Protein AF-A0A7X9D5P3-F1 (afdb_monomer_lite)

Sequence (274 aa):
MRKNLTGFLVILLCGCTILEDRTPCPCRLTMDYSKVLKYDFIHRLADGEYDLALSGADFQISESIPVEMIDTIHQKSISKGSVRISGVLSNKGKEALIVTKGNQADSLYAFSTTIEATGEKAYLLMEAHKQFTTVHIKESGVESAEKENRHTLDKVQMRVKGNFNGIDRYTLEPLTGKFDCIVPGASPNGEFSLRIPRQGDASITMELIPGESGDEAIAVQGTLTLPLGRYMEEMGYDFNAESLADVYIGLDIVSRKAFIRIEEWDFEKIFVIF

Foldseek 3Di:
DDDDDPDPPPPPPPPPPPPPPCQPFFAKEKEFCPQVVPDPVLVVLQLKWKWKWKDDPPDIDIDIDRSPRDDRIDIDGHHFAKMKIKIKIWRVGPVLQFADEQAFGTQIWMDIDIDGRHDNYDYDYDDTAGFKAKEKEAAPPDDLPDQPDDDQLQQKWKKKWDQFGGADRHVRHTHGDIYIYIWDAADSSRMTIGIHGQHPALQMKMKIHGHPDPDPQQVDPDIWMDSRSVVCVVVPFDSPDRHGWYKYWHDDSNQQWIWIDTPPDPDIDIDGID

Structure (mmCIF, N/CA/C/O backbone):
data_AF-A0A7X9D5P3-F1
#
_entry.id   AF-A0A7X9D5P3-F1
#
loop_
_atom_site.group_PDB
_atom_site.id
_atom_site.type_symbol
_atom_site.label_atom_id
_atom_site.label_alt_id
_atom_site.label_comp_id
_atom_site.label_asym_id
_atom_site.label_entity_id
_atom_site.label_seq_id
_atom_site.pdbx_PDB_ins_code
_atom_site.Cartn_x
_atom_site.Cartn_y
_atom_site.Cartn_z
_atom_site.occupancy
_atom_site.B_iso_or_equiv
_atom_site.auth_seq_id
_atom_site.auth_comp_id
_atom_site.auth_asym_id
_atom_site.auth_atom_id
_atom_site.pdbx_PDB_model_num
ATOM 1 N N . MET A 1 1 ? -15.127 -5.451 94.891 1.00 40.72 1 MET A N 1
ATOM 2 C CA . MET A 1 1 ? -14.629 -6.387 93.858 1.00 40.72 1 MET A CA 1
ATOM 3 C C . MET A 1 1 ? -15.079 -5.906 92.492 1.00 40.72 1 MET A C 1
ATOM 5 O O . MET A 1 1 ? -16.166 -5.359 92.370 1.00 40.72 1 MET A O 1
ATOM 9 N N . ARG A 1 2 ? -14.170 -5.998 91.520 1.00 39.12 2 ARG A N 1
ATOM 10 C CA . ARG A 1 2 ? -14.257 -5.427 90.173 1.00 39.12 2 ARG A CA 1
ATOM 11 C C . ARG A 1 2 ? -15.344 -6.096 89.316 1.00 39.12 2 ARG A C 1
ATOM 13 O O . ARG A 1 2 ? -15.497 -7.307 89.371 1.00 39.12 2 ARG A O 1
ATOM 20 N N . LYS A 1 3 ? -16.020 -5.236 88.542 1.00 48.53 3 LYS A N 1
ATOM 21 C CA . LYS A 1 3 ? -16.537 -5.350 87.161 1.00 48.53 3 LYS A CA 1
ATOM 22 C C . LYS A 1 3 ? -16.455 -6.736 86.502 1.00 48.53 3 LYS A C 1
ATOM 24 O O . LYS A 1 3 ? -15.379 -7.320 86.506 1.00 48.53 3 LYS A O 1
ATOM 29 N N . ASN A 1 4 ? -17.540 -7.157 85.839 1.00 44.78 4 ASN A N 1
ATOM 30 C CA . ASN A 1 4 ? -17.565 -7.544 84.415 1.00 44.78 4 ASN A CA 1
ATOM 31 C C . ASN A 1 4 ? -18.923 -8.163 84.040 1.00 44.78 4 ASN A C 1
ATOM 33 O O . ASN A 1 4 ? -19.215 -9.295 84.407 1.00 44.78 4 ASN A O 1
ATOM 37 N N . LEU A 1 5 ? -19.714 -7.448 83.243 1.00 44.03 5 LEU A N 1
ATOM 38 C CA . LEU A 1 5 ? -20.600 -8.083 82.270 1.00 44.03 5 LEU A CA 1
ATOM 39 C C . LEU A 1 5 ? -20.589 -7.206 81.016 1.00 44.03 5 LEU A C 1
ATOM 41 O O . LEU A 1 5 ? -21.436 -6.346 80.798 1.00 44.03 5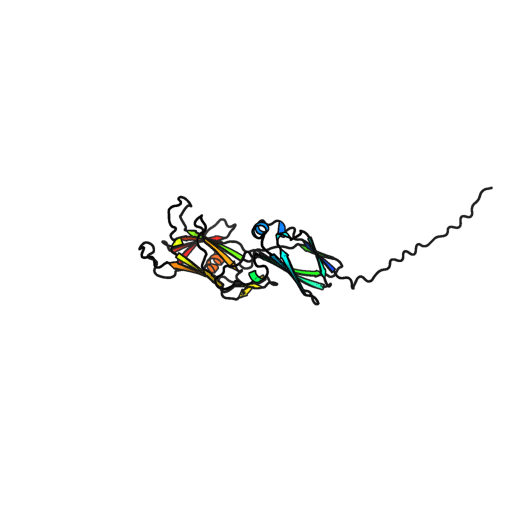 LEU A O 1
ATOM 45 N N . THR A 1 6 ? -19.508 -7.348 80.258 1.00 51.41 6 THR A N 1
ATOM 46 C CA . THR A 1 6 ? -19.334 -6.770 78.930 1.00 51.41 6 THR A CA 1
ATOM 47 C C . THR A 1 6 ? -20.305 -7.479 77.991 1.00 51.41 6 THR A C 1
ATOM 49 O O . THR A 1 6 ? -20.061 -8.604 77.562 1.00 51.41 6 THR A O 1
ATOM 52 N N . GLY A 1 7 ? -21.437 -6.832 77.711 1.00 49.69 7 GLY A N 1
ATOM 53 C CA . GLY A 1 7 ? -22.324 -7.210 76.619 1.00 49.69 7 GLY A CA 1
ATOM 54 C C . GLY A 1 7 ? -21.594 -7.013 75.294 1.00 49.69 7 GLY A C 1
ATOM 55 O O . GLY A 1 7 ? -21.257 -5.890 74.924 1.00 49.69 7 GLY A O 1
ATOM 56 N N . PHE A 1 8 ? -21.307 -8.114 74.608 1.00 49.97 8 PHE A N 1
ATOM 57 C CA . PHE A 1 8 ? -20.714 -8.113 73.278 1.00 49.97 8 PHE A CA 1
ATOM 58 C C . PHE A 1 8 ? -21.832 -7.833 72.264 1.00 49.97 8 PHE A C 1
ATOM 60 O O . PHE A 1 8 ? -22.549 -8.735 71.835 1.00 49.97 8 PHE A O 1
ATOM 67 N N . LEU A 1 9 ? -22.033 -6.556 71.936 1.00 51.00 9 LEU A N 1
ATOM 68 C CA . LEU A 1 9 ? -22.901 -6.130 70.843 1.00 51.00 9 LEU A CA 1
ATOM 69 C C . LEU A 1 9 ? -22.165 -6.417 69.526 1.00 51.00 9 LEU A C 1
ATOM 71 O O . LEU A 1 9 ? -21.318 -5.638 69.092 1.00 51.00 9 LEU A O 1
ATOM 75 N N . VAL A 1 10 ? -22.454 -7.564 68.914 1.00 57.69 10 VAL A N 1
ATOM 76 C CA . VAL A 1 10 ? -22.016 -7.884 67.550 1.00 57.69 10 VAL A CA 1
ATOM 77 C C . VAL A 1 10 ? -22.826 -7.008 66.594 1.00 57.69 10 VAL A C 1
ATOM 79 O O . VAL A 1 10 ? -23.939 -7.348 66.202 1.00 57.69 10 VAL A O 1
ATOM 82 N N . ILE A 1 11 ? -22.277 -5.842 66.256 1.00 55.28 11 ILE A N 1
ATOM 83 C CA . ILE A 1 11 ? -22.753 -5.022 65.142 1.00 55.28 11 ILE A CA 1
ATOM 84 C C . ILE A 1 11 ? -22.355 -5.776 63.870 1.00 55.28 11 ILE A C 1
ATOM 86 O O . ILE A 1 11 ? -21.211 -5.709 63.422 1.00 55.28 11 ILE A O 1
ATOM 90 N N . LEU A 1 12 ? -23.299 -6.546 63.326 1.00 51.44 12 LEU A N 1
ATOM 91 C CA . LEU A 1 12 ? -23.239 -7.037 61.955 1.00 51.44 12 LEU A CA 1
ATOM 92 C C . LEU A 1 12 ? -23.132 -5.815 61.039 1.00 51.44 12 LEU A C 1
ATOM 94 O O . LEU A 1 12 ? -24.103 -5.094 60.813 1.00 51.44 12 LEU A O 1
ATOM 98 N N . LEU A 1 13 ? -21.922 -5.575 60.542 1.00 49.78 13 LEU A N 1
ATOM 99 C CA . LEU A 1 13 ? -21.658 -4.717 59.400 1.00 49.78 13 LEU A CA 1
ATOM 100 C C . LEU A 1 13 ? -22.375 -5.338 58.194 1.00 49.78 13 LEU A C 1
ATOM 102 O O . LEU A 1 13 ? -21.794 -6.128 57.453 1.00 49.78 13 LEU A O 1
ATOM 106 N N . CYS A 1 14 ? -23.653 -4.998 58.009 1.00 54.09 14 CYS A N 1
ATOM 107 C CA . CYS A 1 14 ? -24.321 -5.094 56.719 1.00 54.09 14 CYS A CA 1
ATOM 108 C C . CYS A 1 14 ? -23.598 -4.136 55.769 1.00 54.09 14 CYS A C 1
ATOM 110 O O . CYS A 1 14 ? -24.001 -2.990 55.580 1.00 54.09 14 CYS A O 1
ATOM 112 N N . GLY A 1 15 ? -22.478 -4.595 55.212 1.00 50.62 15 GLY A N 1
ATOM 113 C CA . GLY A 1 15 ? -21.908 -4.007 54.019 1.00 50.62 15 GLY A CA 1
ATOM 114 C C . GLY A 1 15 ? -22.922 -4.208 52.906 1.00 50.62 15 GLY A C 1
ATOM 115 O O . GLY A 1 15 ? -23.002 -5.288 52.329 1.00 50.62 15 GLY A O 1
ATOM 116 N N . CYS A 1 16 ? -23.736 -3.190 52.642 1.00 55.19 16 CYS A N 1
ATOM 117 C CA . CYS A 1 16 ? -24.529 -3.117 51.429 1.00 55.19 16 CYS A CA 1
ATOM 118 C C . CYS A 1 16 ? -23.550 -3.018 50.254 1.00 55.19 16 CYS A C 1
ATOM 120 O O . CYS A 1 16 ? -23.188 -1.922 49.834 1.00 55.19 16 CYS A O 1
ATOM 122 N N . THR A 1 17 ? -23.081 -4.148 49.726 1.00 57.72 17 THR A N 1
ATOM 123 C CA . THR A 1 17 ? -22.557 -4.169 48.363 1.00 57.72 17 THR A CA 1
ATOM 124 C C . THR A 1 17 ? -23.758 -3.957 47.459 1.00 57.72 17 THR A C 1
ATOM 126 O O . THR A 1 17 ? -24.485 -4.902 47.155 1.00 57.72 17 THR A O 1
ATOM 129 N N . ILE A 1 18 ? -24.016 -2.700 47.095 1.00 60.84 18 ILE A N 1
ATOM 130 C CA . ILE A 1 18 ? -24.896 -2.391 45.973 1.00 60.84 18 ILE A CA 1
ATOM 131 C C . ILE A 1 18 ? -24.199 -2.997 44.756 1.00 60.84 18 ILE A C 1
ATOM 133 O O . ILE A 1 18 ? -23.229 -2.452 44.237 1.00 60.84 18 ILE A O 1
ATOM 137 N N . LEU A 1 19 ? -24.643 -4.188 44.365 1.00 65.94 19 LEU A N 1
ATOM 138 C CA . LEU A 1 19 ? -24.332 -4.761 43.067 1.00 65.94 19 LEU A CA 1
ATOM 139 C C . LEU A 1 19 ? -25.140 -3.945 42.059 1.00 65.94 19 LEU A C 1
ATOM 141 O O . LEU A 1 19 ? -26.278 -4.286 41.748 1.00 65.94 19 LEU A O 1
ATOM 145 N N . GLU A 1 20 ? -24.596 -2.803 41.639 1.00 75.06 20 GLU A N 1
ATOM 146 C CA . GLU A 1 20 ? -25.162 -2.066 40.514 1.00 75.06 20 GLU A CA 1
ATOM 147 C C . GLU A 1 20 ? -25.085 -2.958 39.278 1.00 75.06 20 GLU A C 1
ATOM 149 O O . GLU A 1 20 ? -24.045 -3.557 38.994 1.00 75.06 20 GLU A O 1
ATOM 154 N N . ASP A 1 21 ? -26.192 -3.066 38.547 1.00 75.94 21 ASP A N 1
ATOM 155 C CA . ASP A 1 21 ? -26.177 -3.717 37.248 1.00 75.94 21 ASP A CA 1
ATOM 156 C C . ASP A 1 21 ? -25.350 -2.853 36.288 1.00 75.94 21 ASP A C 1
ATOM 158 O O . ASP A 1 21 ? -25.772 -1.775 35.869 1.00 75.94 21 ASP A O 1
ATOM 162 N N . ARG A 1 22 ? -24.137 -3.318 35.972 1.00 79.38 22 ARG A N 1
ATOM 163 C CA . ARG A 1 22 ? -23.200 -2.651 35.051 1.00 79.38 22 ARG A CA 1
ATOM 164 C C . ARG A 1 22 ? -23.319 -3.183 33.623 1.00 79.38 22 ARG A C 1
ATOM 166 O O . ARG A 1 22 ? -22.522 -2.825 32.750 1.00 79.38 22 ARG A O 1
ATOM 173 N N . THR A 1 23 ? -24.327 -4.015 33.352 1.00 78.88 23 THR A N 1
ATOM 174 C CA . THR A 1 23 ? -24.694 -4.446 31.999 1.00 78.88 23 THR A CA 1
ATOM 175 C C . THR A 1 23 ? -24.934 -3.259 31.057 1.00 78.88 23 THR A C 1
ATOM 177 O O . THR A 1 23 ? -24.293 -3.256 30.003 1.00 78.88 23 THR A O 1
ATOM 180 N N . PRO A 1 24 ? -25.709 -2.209 31.420 1.00 82.25 24 PRO A N 1
ATOM 181 C CA . PRO A 1 24 ? -25.948 -1.061 30.540 1.00 82.25 24 PRO A CA 1
ATOM 182 C C . PRO A 1 24 ? -24.747 -0.113 30.396 1.00 82.25 24 PRO A C 1
ATOM 184 O O . PRO A 1 24 ? -24.787 0.789 29.562 1.00 82.25 24 PRO A O 1
ATOM 187 N N . CYS A 1 25 ? -23.680 -0.269 31.191 1.00 87.62 25 CYS A N 1
ATOM 188 C CA . CYS A 1 25 ? -22.512 0.600 31.074 1.00 87.62 25 CYS A CA 1
ATOM 189 C C . CYS A 1 25 ? -21.790 0.369 29.732 1.00 87.62 25 CYS A C 1
ATOM 191 O O . CYS A 1 25 ? -21.578 -0.791 29.362 1.00 87.62 25 CYS A O 1
ATOM 193 N N . PRO A 1 26 ? -21.357 1.436 29.032 1.00 93.00 26 PRO A N 1
ATOM 194 C CA . PRO A 1 26 ? -20.573 1.304 27.809 1.00 93.00 26 PRO A CA 1
ATOM 195 C C . PRO A 1 26 ? -19.205 0.671 28.093 1.00 93.00 26 PRO A C 1
ATOM 197 O O . PRO A 1 26 ? -18.680 0.743 29.208 1.00 93.00 26 PRO A O 1
ATOM 200 N N . CYS A 1 27 ? -18.609 0.072 27.065 1.00 95.19 27 CYS A N 1
ATOM 201 C CA . CYS A 1 27 ? -17.231 -0.392 27.116 1.00 95.19 27 CYS A CA 1
ATOM 202 C C . CYS A 1 27 ? -16.278 0.790 26.899 1.00 95.19 27 CYS A C 1
ATOM 204 O O . CYS A 1 27 ? -16.470 1.591 25.984 1.00 95.19 27 CYS A O 1
ATOM 206 N N . ARG A 1 28 ? -15.221 0.896 27.708 1.00 96.81 28 ARG A N 1
ATOM 207 C CA . ARG A 1 28 ? -14.126 1.841 27.479 1.00 96.81 28 ARG A CA 1
ATOM 208 C C . ARG A 1 28 ? -13.042 1.178 26.634 1.00 96.81 28 ARG A C 1
ATOM 210 O O . ARG A 1 28 ? -12.220 0.423 27.159 1.00 96.81 28 ARG A O 1
ATOM 217 N N . LEU A 1 29 ? -13.024 1.490 25.345 1.00 97.19 29 LEU A N 1
ATOM 218 C CA . LEU A 1 29 ? -11.976 1.070 24.426 1.00 97.19 29 LEU A CA 1
ATOM 219 C C . LEU A 1 29 ? -10.737 1.947 24.610 1.00 97.19 29 LEU A C 1
ATOM 221 O O . LEU A 1 29 ? -10.822 3.172 24.570 1.00 97.19 29 LEU A O 1
ATOM 225 N N . THR A 1 30 ? -9.593 1.300 24.811 1.00 97.44 30 THR A N 1
ATOM 226 C CA . THR A 1 30 ? -8.267 1.919 24.857 1.00 97.44 30 THR A CA 1
ATOM 227 C C . THR A 1 30 ? -7.489 1.490 23.619 1.00 97.44 30 THR A C 1
ATOM 229 O O . THR A 1 30 ? -7.218 0.304 23.456 1.00 97.44 30 THR A O 1
ATOM 232 N N . MET A 1 31 ? -7.154 2.448 22.761 1.00 96.31 31 MET A N 1
ATOM 233 C CA . MET A 1 31 ? -6.318 2.262 21.577 1.00 96.31 31 MET A CA 1
ATOM 234 C C . MET A 1 31 ? -4.909 2.756 21.897 1.00 96.31 31 MET A C 1
ATOM 236 O O . MET A 1 31 ? -4.740 3.897 22.328 1.00 96.31 31 MET A O 1
ATOM 240 N N . ASP A 1 32 ? -3.921 1.888 21.724 1.00 95.44 32 ASP A N 1
ATOM 241 C CA . ASP A 1 32 ? -2.518 2.154 22.029 1.00 95.44 32 ASP A CA 1
ATOM 242 C C . ASP A 1 32 ? -1.707 2.309 20.739 1.00 95.44 32 ASP A C 1
ATOM 244 O O . ASP A 1 32 ? -1.541 1.358 19.980 1.00 95.44 32 ASP A O 1
ATOM 248 N N . TYR A 1 33 ? -1.198 3.513 20.496 1.00 92.94 33 TYR A N 1
ATOM 249 C CA . TYR A 1 33 ? -0.425 3.892 19.313 1.00 92.94 33 TYR A CA 1
ATOM 250 C C . TYR A 1 33 ? 1.086 3.757 19.513 1.00 92.94 33 TYR A C 1
ATOM 252 O O . TYR A 1 33 ? 1.856 4.127 18.629 1.00 92.94 33 TYR A O 1
ATOM 260 N N . SER A 1 34 ? 1.551 3.203 20.636 1.00 92.12 34 SER A N 1
ATOM 261 C CA . SER A 1 34 ? 2.984 3.078 20.935 1.00 92.12 34 SER A CA 1
ATOM 262 C C . SER A 1 34 ? 3.779 2.317 19.872 1.00 92.12 34 SER A C 1
ATOM 264 O O . SER A 1 34 ? 4.968 2.583 19.710 1.00 92.12 34 SER A O 1
ATOM 266 N N . LYS A 1 35 ? 3.163 1.375 19.144 1.00 87.50 35 LYS A N 1
ATOM 267 C CA . LYS A 1 35 ? 3.806 0.688 18.012 1.00 87.50 35 LYS A CA 1
ATOM 268 C C . LYS A 1 35 ? 3.853 1.580 16.773 1.00 87.50 35 LYS A C 1
ATOM 270 O O . LYS A 1 35 ? 4.909 1.698 16.165 1.00 87.50 35 LYS A O 1
ATOM 275 N N . VAL A 1 36 ? 2.745 2.244 16.443 1.00 86.56 36 VAL A N 1
ATOM 276 C CA . VAL A 1 36 ? 2.639 3.179 15.310 1.00 86.56 36 VAL A CA 1
ATOM 277 C C . VAL A 1 36 ? 3.665 4.309 15.431 1.00 86.56 36 VAL A C 1
ATOM 279 O O . VAL A 1 36 ? 4.419 4.554 14.498 1.00 86.56 36 VAL A O 1
ATOM 282 N N . LEU A 1 37 ? 3.762 4.932 16.606 1.00 86.38 37 LEU A N 1
ATOM 283 C CA . LEU A 1 37 ? 4.644 6.075 16.867 1.00 86.38 37 LEU A CA 1
ATOM 284 C C . LEU A 1 37 ? 6.145 5.737 16.861 1.00 86.38 37 LEU A C 1
ATOM 286 O O . LEU A 1 37 ? 6.967 6.647 16.841 1.00 86.38 37 LEU A O 1
ATOM 290 N N . LYS A 1 38 ? 6.526 4.453 16.887 1.00 83.81 38 LYS A N 1
ATOM 291 C CA . LYS A 1 38 ? 7.938 4.032 16.828 1.00 83.81 38 LYS A CA 1
ATOM 292 C C . LYS A 1 38 ? 8.519 4.044 15.422 1.00 83.81 38 LYS A C 1
ATOM 294 O O . LYS A 1 38 ? 9.732 3.927 15.283 1.00 83.81 38 LYS A O 1
ATOM 299 N N . TYR A 1 39 ? 7.681 4.101 14.394 1.00 79.25 39 TYR A N 1
ATOM 300 C CA . TYR A 1 39 ? 8.164 4.026 13.029 1.00 79.25 39 TYR A CA 1
ATOM 301 C C . TYR A 1 39 ? 8.620 5.391 12.516 1.00 79.25 39 TYR A C 1
ATOM 303 O O . TYR A 1 39 ? 7.875 6.370 12.565 1.00 79.25 39 TYR A O 1
ATOM 311 N N . ASP A 1 40 ? 9.788 5.419 11.876 1.00 75.81 40 ASP A N 1
ATOM 312 C CA . ASP A 1 40 ? 10.359 6.630 11.273 1.00 75.81 40 ASP A CA 1
ATOM 313 C C . ASP A 1 40 ? 9.448 7.274 10.213 1.00 75.81 40 ASP A C 1
ATOM 315 O O . ASP A 1 40 ? 9.563 8.464 9.914 1.00 75.81 40 ASP A O 1
ATOM 319 N N . PHE A 1 41 ? 8.520 6.512 9.613 1.00 75.75 41 PHE A N 1
ATOM 320 C CA . PHE A 1 41 ? 7.580 7.069 8.639 1.00 75.75 41 PHE A CA 1
ATOM 321 C C . PHE A 1 41 ? 6.607 8.082 9.245 1.00 75.75 41 PHE A C 1
ATOM 323 O O . PHE A 1 41 ? 6.168 8.960 8.510 1.00 75.75 41 PHE A O 1
ATOM 330 N N . ILE A 1 42 ? 6.301 8.008 10.546 1.00 76.75 42 ILE A N 1
ATOM 331 C CA . ILE A 1 42 ? 5.422 8.978 11.217 1.00 76.75 42 ILE A CA 1
ATOM 332 C C . ILE A 1 42 ? 6.013 10.382 11.091 1.00 76.75 42 ILE A C 1
ATOM 334 O O . ILE A 1 42 ? 5.317 11.318 10.716 1.00 76.75 42 ILE A O 1
ATOM 338 N N . HIS A 1 43 ? 7.326 10.515 11.290 1.00 72.69 43 HIS A N 1
ATOM 339 C CA . HIS A 1 43 ? 8.025 11.792 11.148 1.00 72.69 43 HIS A CA 1
ATOM 340 C C . HIS A 1 43 ? 8.022 12.320 9.707 1.00 72.69 43 HIS A C 1
ATOM 342 O O . HIS A 1 43 ? 8.065 13.528 9.493 1.00 72.69 43 HIS A O 1
ATOM 348 N N . ARG A 1 44 ? 7.939 11.429 8.709 1.00 76.94 44 ARG A N 1
ATOM 349 C CA . ARG A 1 44 ? 7.810 11.804 7.289 1.00 76.94 44 ARG A CA 1
ATOM 350 C C . ARG A 1 44 ? 6.387 12.227 6.905 1.00 76.94 44 ARG A C 1
ATOM 352 O O . ARG A 1 44 ? 6.203 12.759 5.815 1.00 76.94 44 ARG A O 1
ATOM 359 N N . LEU A 1 45 ? 5.410 11.984 7.776 1.00 82.12 45 LEU A N 1
ATOM 360 C CA . LEU A 1 45 ? 3.999 12.341 7.624 1.00 82.12 45 LEU A CA 1
ATOM 361 C C . LEU A 1 45 ? 3.583 13.371 8.685 1.00 82.12 45 LEU A C 1
ATOM 363 O O . LEU A 1 45 ? 2.458 13.324 9.167 1.00 82.12 45 LEU A O 1
ATOM 367 N N . ALA A 1 46 ? 4.489 14.273 9.082 1.00 77.88 46 ALA A N 1
ATOM 368 C CA . ALA A 1 46 ? 4.230 15.249 10.145 1.00 77.88 46 ALA A CA 1
ATOM 369 C C . ALA A 1 46 ? 2.983 16.112 9.872 1.00 77.88 46 ALA A C 1
ATOM 371 O O . ALA A 1 46 ? 2.195 16.340 10.783 1.00 77.88 46 ALA A O 1
ATOM 372 N N . ASP A 1 47 ? 2.766 16.490 8.608 1.00 83.50 47 ASP A N 1
ATOM 373 C CA . ASP A 1 47 ? 1.592 17.251 8.154 1.00 83.50 47 ASP A CA 1
ATOM 374 C C . ASP A 1 47 ? 0.398 16.349 7.772 1.00 83.50 47 ASP A C 1
ATOM 376 O O . ASP A 1 47 ? -0.559 16.797 7.140 1.00 83.50 47 ASP A O 1
ATOM 380 N N . GLY A 1 48 ? 0.483 15.052 8.071 1.00 86.44 48 GLY A N 1
ATOM 381 C CA . GLY A 1 48 ? -0.527 14.064 7.723 1.00 86.44 48 GLY A CA 1
ATOM 382 C C . GLY A 1 48 ? -1.654 13.955 8.744 1.00 86.44 48 GLY A C 1
ATOM 383 O O . GLY A 1 48 ? -1.661 14.576 9.810 1.00 86.44 48 GLY A O 1
ATOM 384 N N . GLU A 1 49 ? -2.602 13.080 8.425 1.00 89.94 49 GLU A N 1
ATOM 385 C CA . GLU A 1 49 ? -3.761 12.790 9.259 1.00 89.94 49 GLU A CA 1
ATOM 386 C C . GLU A 1 49 ? -3.899 11.284 9.497 1.00 89.94 49 GLU A C 1
ATOM 388 O O . GLU A 1 49 ? -3.713 10.462 8.592 1.00 89.94 49 GLU A O 1
ATOM 393 N N . TYR A 1 50 ? -4.268 10.932 10.727 1.00 90.94 50 TYR A N 1
ATOM 394 C CA . TYR A 1 50 ? -4.724 9.607 11.110 1.00 90.94 50 TYR A CA 1
ATOM 395 C C . TYR A 1 50 ? -6.245 9.595 11.197 1.00 90.94 50 TYR A C 1
ATOM 397 O O . TYR A 1 50 ? -6.847 10.106 12.140 1.00 90.94 50 TYR A O 1
ATOM 405 N N . ASP A 1 51 ? -6.872 8.988 10.202 1.00 93.38 51 ASP A N 1
ATOM 406 C CA . ASP A 1 51 ? -8.312 8.846 10.109 1.00 93.38 51 ASP A CA 1
ATOM 407 C C . ASP A 1 51 ? -8.731 7.501 10.729 1.00 93.38 51 ASP A C 1
ATOM 409 O O . ASP A 1 51 ? -8.448 6.420 10.208 1.00 93.38 51 ASP A O 1
ATOM 413 N N . LEU A 1 52 ? -9.407 7.570 11.872 1.00 94.50 52 LEU A N 1
ATOM 414 C CA . LEU A 1 52 ? -9.917 6.448 12.650 1.00 94.50 52 LEU A CA 1
ATOM 415 C C . LEU A 1 52 ? -11.411 6.253 12.374 1.00 94.50 52 LEU A C 1
ATOM 417 O O . LEU A 1 52 ? -12.204 7.182 12.503 1.00 94.50 52 LEU A O 1
ATOM 421 N N . ALA A 1 53 ? -11.812 5.020 12.077 1.00 95.38 53 ALA A N 1
ATOM 422 C CA . ALA A 1 53 ? -13.205 4.615 11.960 1.00 95.38 53 ALA A CA 1
ATOM 423 C C . ALA A 1 53 ? -13.504 3.437 12.893 1.00 95.38 53 ALA A C 1
ATOM 425 O O . ALA A 1 53 ? -12.830 2.408 12.848 1.00 95.38 53 ALA A O 1
ATOM 426 N N . LEU A 1 54 ? -14.548 3.578 13.706 1.00 96.75 54 LEU A N 1
ATOM 427 C CA . LEU A 1 54 ? -15.083 2.539 14.581 1.00 96.75 54 LEU A CA 1
ATOM 428 C C . LEU A 1 54 ? -16.520 2.246 14.158 1.00 96.75 54 LEU A C 1
ATOM 430 O O . LEU A 1 54 ? -17.313 3.167 13.970 1.00 96.75 54 LEU A O 1
ATOM 434 N N . SER A 1 55 ? -16.880 0.976 14.047 1.00 96.62 55 SER A N 1
ATOM 435 C CA . SER A 1 55 ? -18.246 0.567 13.720 1.00 96.62 55 SER A CA 1
ATOM 436 C C . SER A 1 55 ? -18.656 -0.644 14.541 1.00 96.62 55 SER A C 1
ATOM 438 O O . SER A 1 55 ? -17.922 -1.630 14.590 1.00 96.62 55 SER A O 1
ATOM 440 N N . GLY A 1 56 ? -19.828 -0.560 15.159 1.00 94.75 56 GLY A N 1
ATOM 441 C CA . GLY A 1 56 ? -20.500 -1.658 15.846 1.00 94.75 56 GLY A CA 1
ATOM 442 C C . GLY A 1 56 ? -21.916 -1.844 15.305 1.00 94.75 56 GLY A C 1
ATOM 443 O O . GLY A 1 56 ? -22.290 -1.246 14.297 1.00 94.75 56 GLY A O 1
ATOM 444 N N . ALA A 1 57 ? -22.719 -2.667 15.977 1.00 92.50 57 ALA A N 1
ATOM 445 C CA . ALA A 1 57 ? -24.087 -2.962 15.541 1.00 92.50 57 ALA A CA 1
ATOM 446 C C . ALA A 1 57 ? -25.013 -1.727 15.543 1.00 92.50 57 ALA A C 1
ATOM 448 O O . ALA A 1 57 ? -25.925 -1.635 14.726 1.00 92.50 57 ALA A O 1
ATOM 449 N N . ASP A 1 58 ? -24.782 -0.793 16.463 1.00 92.88 58 ASP A N 1
ATOM 450 C CA . ASP A 1 58 ? -25.640 0.357 16.758 1.00 92.88 58 ASP A CA 1
ATOM 451 C C . ASP A 1 58 ? -24.914 1.708 16.651 1.00 92.88 58 ASP A C 1
ATOM 453 O O . ASP A 1 58 ? -25.519 2.752 16.896 1.00 92.88 58 ASP A O 1
ATOM 457 N N . PHE A 1 59 ? -23.631 1.718 16.274 1.00 93.00 59 PHE A N 1
ATOM 458 C CA . PHE A 1 59 ? -22.849 2.947 16.167 1.00 93.00 59 PHE A CA 1
ATOM 459 C C . PHE A 1 59 ? -21.858 2.937 15.005 1.00 93.00 59 PHE A C 1
ATOM 461 O O . PHE A 1 59 ? -21.307 1.906 14.619 1.00 93.00 59 PHE A O 1
ATOM 468 N N . GLN A 1 60 ? -21.564 4.140 14.518 1.00 95.12 60 GLN A N 1
ATOM 469 C CA . GLN A 1 60 ? -20.467 4.419 13.604 1.00 95.12 60 GLN A CA 1
ATOM 470 C C . GLN A 1 60 ? -19.810 5.734 14.026 1.00 95.12 60 GLN A C 1
ATOM 472 O O . GLN A 1 60 ? -20.476 6.760 14.151 1.00 95.12 60 GLN A O 1
ATOM 477 N N . ILE A 1 61 ? -18.506 5.694 14.274 1.00 94.50 61 ILE A N 1
ATOM 478 C CA . ILE A 1 61 ? -17.695 6.834 14.704 1.00 94.50 61 ILE A CA 1
ATOM 479 C C . ILE A 1 61 ? -16.564 6.994 13.693 1.00 94.50 61 ILE A C 1
ATOM 481 O O . ILE A 1 61 ? -15.923 6.013 13.326 1.00 94.50 61 ILE A O 1
ATOM 485 N N . SER A 1 62 ? -16.318 8.225 13.257 1.00 93.88 62 SER A N 1
ATOM 486 C CA . SER A 1 62 ? -15.178 8.583 12.414 1.00 93.88 62 SER A CA 1
ATOM 487 C C . SER A 1 62 ? -14.512 9.820 12.999 1.00 93.88 62 SER A C 1
ATOM 489 O O . SER A 1 62 ? -15.202 10.763 13.386 1.00 93.88 62 SER A O 1
ATOM 491 N N . GLU A 1 63 ? -13.190 9.814 13.070 1.00 93.31 63 GLU A N 1
ATOM 492 C CA . GLU A 1 63 ? -12.383 10.886 13.647 1.00 93.31 63 GLU A CA 1
ATOM 493 C C . GLU A 1 63 ? -11.104 11.032 12.824 1.00 93.31 63 GLU A C 1
ATOM 495 O O . GLU A 1 63 ? -10.475 10.027 12.515 1.00 93.31 63 GLU A O 1
ATOM 500 N N . SER A 1 64 ? -10.726 12.263 12.482 1.00 92.31 64 SER A N 1
ATOM 501 C CA . SER A 1 64 ? -9.409 12.556 11.912 1.00 92.31 64 SER A CA 1
ATOM 502 C C . SER A 1 64 ? -8.561 13.237 12.980 1.00 92.31 64 SER A C 1
ATOM 504 O O . SER A 1 64 ? -9.017 14.185 13.625 1.00 92.31 64 SER A O 1
ATOM 506 N N . ILE A 1 65 ? -7.361 12.709 13.203 1.00 90.31 65 ILE A N 1
ATOM 507 C CA . ILE A 1 65 ? -6.408 13.163 14.213 1.00 90.31 65 ILE A CA 1
ATOM 508 C C . ILE A 1 65 ? -5.144 13.610 13.469 1.00 90.31 65 ILE A C 1
ATOM 510 O O . ILE A 1 65 ? -4.525 12.775 12.805 1.00 90.31 65 ILE A O 1
ATOM 514 N N . PRO A 1 66 ? -4.730 14.886 13.556 1.00 90.06 66 PRO A N 1
ATOM 515 C CA . PRO A 1 66 ? -3.446 15.318 13.009 1.00 90.06 66 PRO A CA 1
ATOM 516 C C . PRO A 1 66 ? -2.304 14.480 13.589 1.00 90.06 66 PRO A C 1
ATOM 518 O O . PRO A 1 66 ? -2.310 14.188 14.786 1.00 90.06 66 PRO A O 1
ATOM 521 N N . VAL A 1 67 ? -1.320 14.100 12.771 1.00 87.88 67 VAL A N 1
ATOM 522 C CA . VAL A 1 67 ? -0.241 13.185 13.198 1.00 87.88 67 VAL A CA 1
ATOM 523 C C . VAL A 1 67 ? 0.532 13.711 14.406 1.00 87.88 67 VAL A C 1
ATOM 525 O O . VAL A 1 67 ? 0.835 12.956 15.328 1.00 87.88 67 VAL A O 1
ATOM 528 N N . GLU A 1 68 ? 0.778 15.017 14.447 1.00 86.06 68 GLU A N 1
ATOM 529 C CA . GLU A 1 68 ? 1.421 15.715 15.566 1.00 86.06 68 GLU A CA 1
ATOM 530 C C . GLU A 1 68 ? 0.633 15.667 16.888 1.00 86.06 68 GLU A C 1
ATOM 532 O O . GLU A 1 68 ? 1.206 15.894 17.952 1.00 86.06 68 GLU A O 1
ATOM 537 N N . MET A 1 69 ? -0.667 15.361 16.832 1.00 87.62 69 MET A N 1
ATOM 538 C CA . MET A 1 69 ? -1.565 15.256 17.987 1.00 87.62 69 MET A CA 1
ATOM 539 C C . MET A 1 69 ? -1.860 13.804 18.386 1.00 87.62 69 MET A C 1
ATOM 541 O O . MET A 1 69 ? -2.676 13.575 19.279 1.00 87.62 69 MET A O 1
ATOM 545 N N . ILE A 1 70 ? -1.246 12.812 17.730 1.00 85.44 70 ILE A N 1
ATOM 546 C CA . ILE A 1 70 ? -1.440 11.406 18.097 1.00 85.44 70 ILE A CA 1
ATOM 547 C C . ILE A 1 70 ? -0.735 11.138 19.426 1.00 85.44 70 ILE A C 1
ATOM 549 O O . ILE A 1 70 ? 0.481 10.949 19.494 1.00 85.44 70 ILE A O 1
ATOM 553 N N . ASP A 1 71 ? -1.532 11.068 20.486 1.00 86.62 71 ASP A N 1
ATOM 554 C CA . ASP A 1 71 ? -1.090 10.571 21.780 1.00 86.62 71 ASP A CA 1
ATOM 555 C C . ASP A 1 71 ? -0.880 9.051 21.746 1.00 86.62 71 ASP A C 1
ATOM 557 O O . ASP A 1 71 ? -1.552 8.306 21.030 1.00 86.62 71 ASP A O 1
ATOM 561 N N . THR A 1 72 ? 0.008 8.555 22.612 1.00 90.12 72 THR A N 1
ATOM 562 C CA . THR A 1 72 ? 0.248 7.112 22.771 1.00 90.12 72 THR A CA 1
ATOM 563 C C . THR A 1 72 ? -1.028 6.343 23.113 1.00 90.12 72 THR A C 1
ATOM 565 O O . THR A 1 72 ? -1.164 5.189 22.725 1.00 90.12 72 THR A O 1
ATOM 568 N N . ILE A 1 73 ? -1.960 6.953 23.850 1.00 94.25 73 ILE A N 1
ATOM 569 C CA . ILE A 1 73 ? -3.195 6.310 24.298 1.00 94.25 73 ILE A CA 1
ATOM 570 C C . ILE A 1 73 ? -4.391 7.176 23.918 1.00 94.25 73 ILE A C 1
ATOM 572 O O . ILE A 1 73 ? -4.524 8.295 24.404 1.00 94.25 73 ILE A O 1
ATOM 576 N N . HIS A 1 74 ? -5.321 6.601 23.158 1.00 93.31 74 HIS A N 1
ATOM 577 C CA . HIS A 1 74 ? -6.615 7.207 22.849 1.00 93.31 74 HIS A CA 1
ATOM 578 C C . HIS A 1 74 ? -7.744 6.375 23.447 1.00 93.31 74 HIS A C 1
ATOM 580 O O . HIS A 1 74 ? -7.738 5.145 23.354 1.00 93.31 74 HIS A O 1
ATOM 586 N N . GLN A 1 75 ? -8.731 7.020 24.065 1.00 94.88 75 GLN A N 1
ATOM 587 C CA . GLN A 1 75 ? -9.847 6.325 24.711 1.00 94.88 75 GLN A CA 1
ATOM 588 C C . GLN A 1 75 ? -11.192 6.769 24.148 1.00 94.88 75 GLN A C 1
ATOM 590 O O . GLN A 1 75 ? -11.451 7.960 23.983 1.00 94.88 75 GLN A O 1
ATOM 595 N N . LYS A 1 76 ? -12.084 5.801 23.915 1.00 94.94 76 LYS A N 1
ATOM 596 C CA . LYS A 1 76 ? -13.475 6.050 23.518 1.00 94.94 76 LYS A CA 1
ATOM 597 C C . LYS A 1 76 ? -14.426 5.147 24.295 1.00 94.94 76 LYS A C 1
ATOM 599 O O . LYS A 1 76 ? -14.129 3.982 24.556 1.00 94.94 76 LYS A O 1
ATOM 604 N N . SER A 1 77 ? -15.582 5.694 24.648 1.00 95.38 77 SER A N 1
ATOM 605 C CA . SER A 1 77 ? -16.707 4.917 25.168 1.00 95.38 77 SER A CA 1
ATOM 606 C C . SER A 1 77 ? -17.541 4.422 23.995 1.00 95.38 77 SER A C 1
ATOM 608 O O . SER A 1 77 ? -17.971 5.230 23.175 1.00 95.38 77 SER A O 1
ATOM 610 N N . ILE A 1 78 ? -17.763 3.114 23.916 1.00 95.12 78 ILE A N 1
ATOM 611 C CA . ILE A 1 78 ? -18.490 2.461 22.824 1.00 95.12 78 ILE A CA 1
ATOM 612 C C . ILE A 1 78 ? -19.525 1.476 23.367 1.00 95.12 78 ILE A C 1
ATOM 614 O O . ILE A 1 78 ? -19.404 0.989 24.497 1.00 95.12 78 ILE A O 1
ATOM 618 N N . SER A 1 79 ? -20.543 1.170 22.563 1.00 94.19 79 SER A N 1
ATOM 619 C CA . SER A 1 79 ? -21.485 0.095 22.880 1.00 94.19 79 SER A CA 1
ATOM 620 C C . SER A 1 79 ? -20.755 -1.245 22.954 1.00 94.19 79 SER A C 1
ATOM 622 O O . SER A 1 79 ? -19.791 -1.491 22.225 1.00 94.19 79 SER A O 1
ATOM 624 N N . LYS A 1 80 ? -21.206 -2.113 23.864 1.00 94.69 80 LYS A N 1
ATOM 625 C CA . LYS A 1 80 ? -20.656 -3.464 23.995 1.00 94.69 80 LYS A CA 1
ATOM 626 C C . LYS A 1 80 ? -21.047 -4.323 22.793 1.00 94.69 80 LYS A C 1
ATOM 628 O O . LYS A 1 80 ? -22.169 -4.224 22.305 1.00 94.69 80 LYS A O 1
ATOM 633 N N . GLY A 1 81 ? -20.152 -5.212 22.375 1.00 94.62 81 GLY A N 1
ATOM 634 C CA . GLY A 1 81 ? -20.372 -6.143 21.266 1.00 94.62 81 GLY A CA 1
ATOM 635 C C . GLY A 1 81 ? -19.168 -6.244 20.336 1.00 94.62 81 GLY A C 1
ATOM 636 O O . GLY A 1 81 ? -18.057 -5.877 20.719 1.00 94.62 81 GLY A O 1
ATOM 637 N N . SER A 1 82 ? -19.404 -6.726 19.119 1.00 96.88 82 SER A N 1
ATOM 638 C CA . SER A 1 82 ? -18.378 -6.814 18.080 1.00 96.88 82 SER A CA 1
ATOM 639 C C . SER A 1 82 ? -18.137 -5.440 17.462 1.00 96.88 82 SER A C 1
ATOM 641 O O . SER A 1 82 ? -19.078 -4.775 17.018 1.00 96.88 82 SER A O 1
ATOM 643 N N . VAL A 1 83 ? -16.882 -4.997 17.464 1.00 97.12 83 VAL A N 1
ATOM 644 C CA . VAL A 1 83 ? -16.485 -3.655 17.033 1.00 97.12 83 VAL A CA 1
ATOM 645 C C . VAL A 1 83 ? -15.385 -3.776 15.999 1.00 97.12 83 VAL A C 1
ATOM 647 O O . VAL A 1 83 ? -14.280 -4.231 16.295 1.00 97.12 83 VAL A O 1
ATOM 650 N N . ARG A 1 84 ? -15.682 -3.324 14.783 1.00 97.19 84 ARG A N 1
ATOM 651 C CA . ARG A 1 84 ? -14.710 -3.205 13.702 1.00 97.19 84 ARG A CA 1
ATOM 652 C C . ARG A 1 84 ? -14.011 -1.857 13.787 1.00 97.19 84 ARG A C 1
ATOM 654 O O . ARG A 1 84 ? -14.658 -0.821 13.943 1.00 97.19 84 ARG A O 1
ATOM 661 N N . ILE A 1 85 ? -12.692 -1.889 13.690 1.00 96.75 85 ILE A N 1
ATOM 662 C CA . ILE A 1 85 ? -11.796 -0.757 13.901 1.00 96.75 85 ILE A CA 1
ATOM 663 C C . ILE A 1 85 ? -10.900 -0.662 12.677 1.00 96.75 85 ILE A C 1
ATOM 665 O O . ILE A 1 85 ? -10.280 -1.651 12.303 1.00 96.75 85 ILE A O 1
ATOM 669 N N . SER A 1 86 ? -10.841 0.510 12.055 1.00 95.62 86 SER A N 1
ATOM 670 C CA . SER A 1 86 ? -9.985 0.786 10.903 1.00 95.62 86 SER A CA 1
ATOM 671 C C . SER A 1 86 ? -9.262 2.110 11.099 1.00 95.62 86 SER A C 1
ATOM 673 O O . SER A 1 86 ? -9.888 3.131 11.388 1.00 95.62 86 SER A O 1
ATOM 675 N N . GLY A 1 87 ? -7.947 2.081 10.938 1.00 94.19 87 GLY A N 1
ATOM 676 C CA . GLY A 1 87 ? -7.080 3.245 10.992 1.00 94.19 87 GLY A CA 1
ATOM 677 C C . GLY A 1 87 ? -6.386 3.454 9.657 1.00 94.19 87 GLY A C 1
ATOM 678 O O . GLY A 1 87 ? -5.866 2.503 9.074 1.00 94.19 87 GLY A O 1
ATOM 679 N N . VAL A 1 88 ? -6.380 4.694 9.182 1.00 94.06 88 VAL A N 1
ATOM 680 C CA . VAL A 1 88 ? -5.737 5.100 7.933 1.00 94.06 88 VAL A CA 1
ATOM 681 C C . VAL A 1 88 ? -4.834 6.287 8.216 1.00 94.06 88 VAL A C 1
ATOM 683 O O . VAL A 1 88 ? -5.305 7.334 8.638 1.00 94.06 88 VAL A O 1
ATOM 686 N N . LEU A 1 89 ? -3.547 6.132 7.943 1.00 93.19 89 LEU A N 1
ATOM 687 C CA . LEU A 1 89 ? -2.536 7.165 8.088 1.00 93.19 89 LEU A CA 1
ATOM 688 C C . LEU A 1 89 ? -1.992 7.544 6.713 1.00 93.19 89 LEU A C 1
ATOM 690 O O . LEU A 1 89 ? -1.443 6.697 6.003 1.00 93.19 89 LEU A O 1
ATOM 694 N N . SER A 1 90 ? -2.139 8.812 6.342 1.00 93.06 90 SER A N 1
ATOM 695 C CA . SER A 1 90 ? -1.614 9.343 5.082 1.00 93.06 90 SER A CA 1
ATOM 696 C C . SER A 1 90 ? -1.542 10.875 5.105 1.00 93.06 90 SER A C 1
ATOM 698 O O . SER A 1 90 ? -2.027 11.511 6.039 1.00 93.06 90 SER A O 1
ATOM 700 N N . ASN A 1 91 ? -0.999 11.490 4.050 1.00 88.25 91 ASN A N 1
ATOM 701 C CA . ASN A 1 91 ? -1.020 12.951 3.903 1.00 88.25 91 ASN A CA 1
ATOM 702 C C . ASN A 1 91 ? -2.398 13.486 3.484 1.00 88.25 91 ASN A C 1
ATOM 704 O O . ASN A 1 91 ? -2.618 14.692 3.483 1.00 88.25 91 ASN A O 1
ATOM 708 N N . LYS A 1 92 ? -3.315 12.606 3.064 1.00 86.19 92 LYS A N 1
ATOM 709 C CA . LYS A 1 92 ? -4.656 12.969 2.578 1.00 86.19 92 LYS A CA 1
ATOM 710 C C . LYS A 1 92 ? -5.776 12.315 3.395 1.00 86.19 92 LYS A C 1
ATOM 712 O O . LYS A 1 92 ? -6.913 12.224 2.928 1.00 86.19 92 LYS A O 1
ATOM 717 N N . GLY A 1 93 ? -5.453 11.773 4.571 1.00 82.94 93 GLY A N 1
ATOM 718 C CA . GLY A 1 93 ? -6.361 10.968 5.388 1.00 82.94 93 GLY A CA 1
ATOM 719 C C . GLY A 1 93 ? -7.077 9.887 4.566 1.00 82.94 93 GLY A C 1
ATOM 720 O O . GLY A 1 93 ? -6.454 9.107 3.837 1.00 82.94 93 GLY A O 1
ATOM 721 N N . LYS A 1 94 ? -8.412 9.867 4.641 1.00 82.12 94 LYS A N 1
ATOM 722 C CA . LYS A 1 94 ? -9.271 8.917 3.910 1.00 82.12 94 LYS A CA 1
ATOM 723 C C . LYS A 1 94 ? -9.220 9.046 2.384 1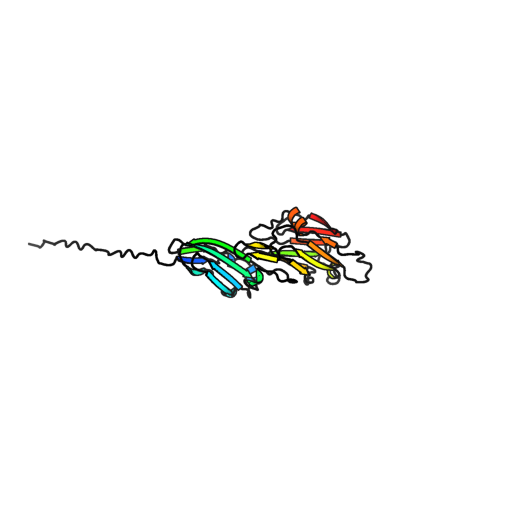.00 82.12 94 LYS A C 1
ATOM 725 O O . LYS A 1 94 ? -9.537 8.083 1.691 1.00 82.12 94 LYS A O 1
ATOM 730 N N . GLU A 1 95 ? -8.851 10.207 1.843 1.00 85.56 95 GLU A N 1
ATOM 731 C CA . GLU A 1 95 ? -8.806 10.413 0.389 1.00 85.56 95 GLU A CA 1
ATOM 732 C C . GLU A 1 95 ? -7.641 9.654 -0.260 1.00 85.56 95 GLU A C 1
ATOM 734 O O . GLU A 1 95 ? -7.672 9.391 -1.459 1.00 85.56 95 GLU A O 1
ATOM 739 N N . ALA A 1 96 ? -6.644 9.234 0.527 1.00 87.25 96 ALA A N 1
ATOM 740 C CA . ALA A 1 96 ? -5.538 8.406 0.053 1.00 87.25 96 ALA A CA 1
ATOM 741 C C . ALA A 1 96 ? -5.936 6.962 -0.290 1.00 87.25 96 ALA A C 1
ATOM 743 O O . ALA A 1 96 ? -5.164 6.272 -0.955 1.00 87.25 96 ALA A O 1
ATOM 744 N N . LEU A 1 97 ? -7.118 6.498 0.138 1.00 94.12 97 LEU A N 1
ATOM 745 C CA . LEU A 1 97 ? -7.585 5.131 -0.120 1.00 94.12 97 LEU A CA 1
ATOM 746 C C . LEU A 1 97 ? -7.827 4.864 -1.610 1.00 94.12 97 LEU A C 1
ATOM 748 O O . LEU A 1 97 ? -7.726 3.718 -2.040 1.00 94.12 97 LEU A O 1
ATOM 752 N N . ILE A 1 98 ? -8.129 5.909 -2.392 1.00 96.69 98 ILE A N 1
ATOM 753 C CA . ILE A 1 98 ? -8.343 5.829 -3.839 1.00 96.69 98 ILE A CA 1
ATOM 754 C C . ILE A 1 98 ? -7.367 6.755 -4.557 1.00 96.69 98 ILE A C 1
ATOM 756 O O . ILE A 1 98 ? -7.344 7.970 -4.362 1.00 96.69 98 ILE A O 1
ATOM 760 N N . VAL A 1 99 ? -6.609 6.184 -5.480 1.00 96.56 99 VAL A N 1
ATOM 761 C CA . VAL A 1 99 ? -5.715 6.912 -6.365 1.00 96.56 99 VAL A CA 1
ATOM 762 C C . VAL A 1 99 ? -6.512 7.496 -7.523 1.00 96.56 99 VAL A C 1
ATOM 764 O O . VAL A 1 99 ? -7.134 6.795 -8.328 1.00 96.56 99 VAL A O 1
ATOM 767 N N . THR A 1 100 ? -6.484 8.820 -7.612 1.00 94.56 100 THR A N 1
ATOM 768 C CA . THR A 1 100 ? -7.082 9.564 -8.719 1.00 94.56 100 THR A CA 1
ATOM 769 C C . THR A 1 100 ? -6.217 9.456 -9.973 1.00 94.56 100 THR A C 1
ATOM 771 O O . THR A 1 100 ? -4.992 9.377 -9.911 1.00 94.56 100 THR A O 1
ATOM 774 N N . LYS A 1 101 ? -6.862 9.443 -11.143 1.00 93.25 101 LYS A N 1
ATOM 775 C CA . LYS A 1 101 ? -6.191 9.264 -12.438 1.00 93.25 101 LYS A CA 1
ATOM 776 C C . LYS A 1 101 ? -5.040 10.262 -12.626 1.00 93.25 101 LYS A C 1
ATOM 778 O O . LYS A 1 101 ? -5.229 11.459 -12.431 1.00 93.25 101 LYS A O 1
ATOM 783 N N . GLY A 1 102 ? -3.890 9.769 -13.085 1.00 93.50 102 GLY A N 1
ATOM 784 C CA . GLY A 1 102 ? -2.688 10.569 -13.329 1.00 93.50 102 GLY A CA 1
ATOM 785 C C . GLY A 1 102 ? -1.813 10.772 -12.092 1.00 93.50 102 GLY A C 1
ATOM 786 O O . GLY A 1 102 ? -0.642 11.109 -12.244 1.00 93.50 102 GLY A O 1
ATOM 787 N N . ASN A 1 103 ? -2.334 10.515 -10.892 1.00 95.44 103 ASN A N 1
ATOM 788 C CA . ASN A 1 103 ? -1.569 10.610 -9.659 1.00 95.44 103 ASN A CA 1
ATOM 789 C C . ASN A 1 103 ? -0.958 9.258 -9.285 1.00 95.44 103 ASN A C 1
ATOM 791 O O . ASN A 1 103 ? -1.501 8.198 -9.591 1.00 95.44 103 ASN A O 1
ATOM 795 N N . GLN A 1 104 ? 0.173 9.314 -8.589 1.00 96.25 104 GLN A N 1
ATOM 796 C CA . GLN A 1 104 ? 0.718 8.163 -7.877 1.00 96.25 104 GLN A CA 1
ATOM 797 C C . GLN A 1 104 ? -0.051 7.921 -6.571 1.00 96.25 104 GLN A C 1
ATOM 799 O O . GLN A 1 104 ? -0.757 8.811 -6.083 1.00 96.25 104 GLN A O 1
ATOM 804 N N . ALA A 1 105 ? 0.117 6.734 -5.986 1.00 96.06 105 ALA A N 1
ATOM 805 C CA . ALA A 1 105 ? -0.405 6.449 -4.655 1.00 96.06 105 ALA A CA 1
ATOM 806 C C . ALA A 1 105 ? 0.213 7.380 -3.597 1.00 96.06 105 ALA A C 1
ATOM 808 O O . ALA A 1 105 ? 1.309 7.930 -3.776 1.00 96.06 105 ALA A O 1
ATOM 809 N N . ASP A 1 106 ? -0.509 7.577 -2.495 1.00 94.44 106 ASP A N 1
ATOM 810 C CA . ASP A 1 106 ? 0.035 8.280 -1.336 1.00 94.44 106 ASP A CA 1
ATOM 811 C C . ASP A 1 106 ? 0.864 7.336 -0.448 1.00 94.44 106 ASP A C 1
ATOM 813 O O . ASP A 1 106 ? 0.835 6.117 -0.621 1.00 94.44 106 ASP A O 1
ATOM 817 N N . SER A 1 107 ? 1.596 7.899 0.516 1.00 93.31 107 SER A N 1
ATOM 818 C CA . SER A 1 107 ? 2.220 7.128 1.595 1.00 93.31 107 SER A CA 1
ATOM 819 C C . SER A 1 107 ? 1.131 6.649 2.551 1.00 93.31 107 SER A C 1
ATOM 821 O O . SER A 1 107 ? 0.876 7.271 3.578 1.00 93.31 107 SER A O 1
ATOM 823 N N . LEU A 1 108 ? 0.461 5.569 2.166 1.00 94.19 108 LEU A N 1
ATOM 824 C CA . LEU A 1 108 ? -0.681 5.018 2.876 1.00 94.19 108 LEU A CA 1
ATOM 825 C C . LEU A 1 108 ? -0.248 3.893 3.816 1.00 94.19 108 LEU A C 1
ATOM 827 O O . LEU A 1 108 ? 0.230 2.844 3.375 1.00 94.19 108 LEU A O 1
ATOM 831 N N . TYR A 1 109 ? -0.481 4.095 5.106 1.00 94.88 109 TYR A N 1
ATOM 832 C CA . TYR A 1 109 ? -0.395 3.048 6.113 1.00 94.88 109 TYR A CA 1
ATOM 833 C C . TYR A 1 109 ? -1.790 2.796 6.657 1.00 94.88 109 TYR A C 1
ATOM 835 O O . TYR A 1 109 ? -2.533 3.736 6.930 1.00 94.88 109 TYR A O 1
ATOM 843 N N . ALA A 1 110 ? -2.165 1.534 6.797 1.00 94.88 110 ALA A N 1
ATOM 844 C CA . ALA A 1 110 ? -3.488 1.186 7.277 1.00 94.88 110 ALA A CA 1
ATOM 845 C C . ALA A 1 110 ? -3.448 -0.008 8.217 1.00 94.88 110 ALA A C 1
ATOM 847 O O . ALA A 1 110 ? -2.498 -0.793 8.239 1.00 94.88 110 ALA A O 1
ATOM 848 N N . PHE A 1 111 ? -4.515 -0.114 8.990 1.00 94.44 111 PHE A N 1
ATOM 849 C CA . PHE A 1 111 ? -4.775 -1.200 9.907 1.00 94.44 111 PHE A CA 1
ATOM 850 C C . PHE A 1 111 ? -6.278 -1.422 9.984 1.00 94.44 111 PHE A C 1
ATOM 852 O O . PHE A 1 111 ? -7.053 -0.464 9.991 1.00 94.44 111 PHE A O 1
ATOM 859 N N . SER A 1 112 ? -6.695 -2.680 10.050 1.00 95.44 112 SER A N 1
ATOM 860 C CA . SER A 1 112 ? -8.093 -3.024 10.252 1.00 95.44 112 SER A CA 1
ATOM 861 C C . SER A 1 112 ? -8.213 -4.293 11.074 1.00 95.44 112 SER A C 1
ATOM 863 O O . SER A 1 112 ? -7.514 -5.272 10.827 1.00 95.44 112 SER A O 1
ATOM 865 N N . THR A 1 113 ? -9.107 -4.283 12.055 1.00 96.62 113 THR A N 1
ATOM 866 C CA . THR A 1 113 ? -9.382 -5.448 12.892 1.00 96.62 113 THR A CA 1
ATOM 867 C C . THR A 1 113 ? -10.815 -5.436 13.408 1.00 96.62 113 THR A C 1
ATOM 869 O O . THR A 1 113 ? -11.545 -4.453 13.269 1.00 96.62 113 THR A O 1
ATOM 872 N N . THR A 1 114 ? -11.222 -6.539 14.027 1.00 97.12 114 THR A N 1
ATOM 873 C CA . THR A 1 114 ? -12.464 -6.632 14.795 1.00 97.12 114 THR A CA 1
ATOM 874 C C . THR A 1 114 ? -12.144 -7.151 16.187 1.00 97.12 114 THR A C 1
ATOM 876 O O . THR A 1 114 ? -11.416 -8.131 16.333 1.00 97.12 114 THR A O 1
ATOM 879 N N . ILE A 1 115 ? -12.686 -6.493 17.208 1.00 96.88 115 ILE A N 1
ATOM 880 C CA . ILE A 1 115 ? -12.543 -6.897 18.607 1.00 96.88 115 ILE A CA 1
ATOM 881 C C . ILE A 1 115 ? -13.911 -7.127 19.244 1.00 96.88 115 ILE A C 1
ATOM 883 O O . ILE A 1 115 ? -14.904 -6.517 18.854 1.00 96.88 115 ILE A O 1
ATOM 887 N N . GLU A 1 116 ? -13.940 -7.952 20.285 1.00 96.81 116 GLU A N 1
ATOM 888 C CA . GLU A 1 116 ? -15.133 -8.170 21.102 1.00 96.81 116 GLU A CA 1
ATOM 889 C C . GLU A 1 116 ? -15.072 -7.316 22.374 1.00 96.81 116 GLU A C 1
ATOM 891 O O . GLU A 1 116 ? -14.333 -7.599 23.319 1.00 96.81 116 GLU A O 1
ATOM 896 N N . ALA A 1 117 ? -15.872 -6.254 22.411 1.00 95.00 117 ALA A N 1
ATOM 897 C CA . ALA A 1 117 ? -15.989 -5.321 23.523 1.00 95.00 117 ALA A CA 1
ATOM 898 C C . ALA A 1 117 ? -17.114 -5.746 24.484 1.00 95.00 117 ALA A C 1
ATOM 900 O O . ALA A 1 117 ? -18.096 -5.036 24.667 1.00 95.00 117 ALA A O 1
ATOM 901 N N . THR A 1 118 ? -17.017 -6.931 25.089 1.00 92.25 118 THR A N 1
ATOM 902 C CA . THR A 1 118 ? -18.084 -7.480 25.959 1.00 92.25 118 THR A CA 1
ATOM 903 C C . THR A 1 118 ? -18.011 -6.992 27.412 1.00 92.25 118 THR A C 1
ATOM 905 O O . THR A 1 118 ? -19.019 -6.983 28.121 1.00 92.25 118 THR A O 1
ATOM 908 N N . GLY A 1 119 ? -16.828 -6.565 27.863 1.00 90.88 119 GLY A N 1
ATOM 909 C CA . GLY A 1 119 ? -16.579 -6.078 29.221 1.00 90.88 119 GLY A CA 1
ATOM 910 C C . GLY A 1 119 ? -16.725 -4.562 29.389 1.00 90.88 119 GLY A C 1
ATOM 911 O O . GLY A 1 119 ? -17.152 -3.839 28.494 1.00 90.88 119 GLY A O 1
ATOM 912 N N . GLU A 1 120 ? -16.322 -4.053 30.554 1.00 93.50 120 GLU A N 1
ATOM 913 C CA . GLU A 1 120 ? -16.248 -2.602 30.817 1.00 93.50 120 GLU A CA 1
ATOM 914 C C . GLU A 1 120 ? -15.045 -1.931 30.150 1.00 93.50 120 GLU A C 1
ATOM 916 O O . GLU A 1 120 ? -15.002 -0.709 30.020 1.00 93.50 120 GLU A O 1
ATOM 921 N N . LYS A 1 121 ? -14.035 -2.717 29.776 1.00 95.50 121 LYS A N 1
ATOM 922 C CA . LYS A 1 121 ? -12.797 -2.242 29.168 1.00 95.50 121 LYS A CA 1
ATOM 923 C C . LYS A 1 121 ? -12.415 -3.174 28.033 1.00 95.50 121 LYS A C 1
ATOM 925 O O . LYS A 1 121 ? -12.495 -4.390 28.189 1.00 95.50 121 LYS A O 1
ATOM 930 N N . ALA A 1 122 ? -11.947 -2.587 26.946 1.00 96.94 122 ALA A N 1
ATOM 931 C CA . ALA A 1 122 ? -11.293 -3.281 25.852 1.00 96.94 122 ALA A CA 1
ATOM 932 C C . ALA A 1 122 ? -9.967 -2.575 25.562 1.00 96.94 122 ALA A C 1
ATOM 934 O O . ALA A 1 122 ? -9.840 -1.364 25.766 1.00 96.94 122 ALA A O 1
ATOM 935 N N . TYR A 1 123 ? -8.975 -3.337 25.120 1.00 96.69 123 TYR A N 1
ATOM 936 C CA . TYR A 1 123 ? -7.657 -2.823 24.778 1.00 96.69 123 TYR A CA 1
ATOM 937 C C . TYR A 1 123 ? -7.278 -3.309 23.387 1.00 96.69 123 TYR A C 1
ATOM 939 O O . TYR A 1 123 ? -7.492 -4.477 23.062 1.00 96.69 123 TYR A O 1
ATOM 947 N N . LEU A 1 124 ? -6.712 -2.407 22.596 1.00 96.56 124 LEU A N 1
ATOM 948 C CA . LEU A 1 124 ? -6.223 -2.686 21.262 1.00 96.56 124 LEU A CA 1
ATOM 949 C C . LEU A 1 124 ? -4.873 -2.001 21.064 1.00 96.56 124 LEU A C 1
ATOM 951 O O . LEU A 1 124 ? -4.767 -0.785 21.219 1.00 96.56 124 LEU A O 1
ATOM 955 N N . LEU A 1 125 ? -3.867 -2.783 20.681 1.00 95.12 125 LEU A N 1
ATOM 956 C CA . LEU A 1 125 ? -2.617 -2.249 20.162 1.00 95.12 125 LEU A CA 1
ATOM 957 C C . LEU A 1 125 ? -2.825 -1.895 18.689 1.00 95.12 125 LEU A C 1
ATOM 959 O O . LEU A 1 125 ? -3.137 -2.767 17.881 1.00 95.12 125 LEU A O 1
ATOM 963 N N . MET A 1 126 ? -2.686 -0.616 18.364 1.00 93.00 126 MET A N 1
ATOM 964 C CA . MET A 1 126 ? -2.798 -0.126 17.000 1.00 93.00 126 MET A CA 1
ATOM 965 C C . MET A 1 126 ? -1.514 -0.450 16.247 1.00 93.00 126 MET A C 1
ATOM 967 O O . MET A 1 126 ? -0.405 -0.260 16.756 1.00 93.00 126 MET A O 1
ATOM 971 N N . GLU A 1 127 ? -1.673 -0.905 15.012 1.00 91.12 127 GLU A N 1
ATOM 972 C CA . GLU A 1 127 ? -0.567 -1.138 14.093 1.00 91.12 127 GLU A CA 1
ATOM 973 C C . GLU A 1 127 ? -0.722 -0.257 12.852 1.00 91.12 127 GLU A C 1
ATOM 975 O O . GLU A 1 127 ? -1.733 0.422 12.666 1.00 91.12 127 GLU A O 1
ATOM 980 N N . ALA A 1 128 ? 0.317 -0.209 12.027 1.00 90.06 128 ALA A N 1
ATOM 981 C CA . ALA A 1 128 ? 0.323 0.565 10.798 1.00 90.06 128 ALA A CA 1
ATOM 982 C C . ALA A 1 128 ? 1.130 -0.204 9.758 1.00 90.06 128 ALA A C 1
ATOM 984 O O . ALA A 1 128 ? 2.357 -0.270 9.830 1.00 90.06 128 ALA A O 1
ATOM 985 N N . HIS A 1 129 ? 0.425 -0.791 8.797 1.00 93.56 129 HIS A N 1
A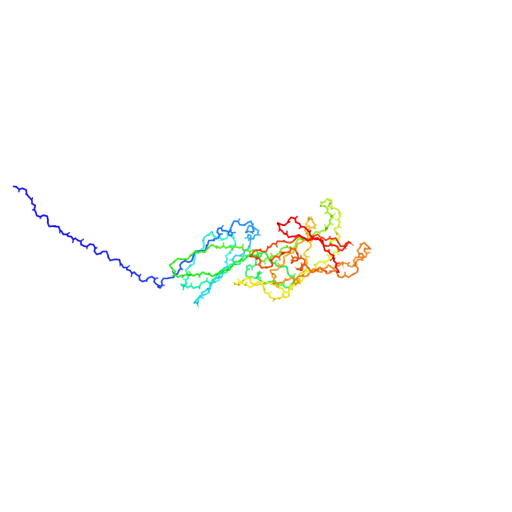TOM 986 C CA . HIS A 1 129 ? 1.034 -1.604 7.757 1.00 93.56 129 HIS A CA 1
ATOM 987 C C . HIS A 1 129 ? 1.045 -0.842 6.446 1.00 93.56 129 HIS A C 1
ATOM 989 O O . HIS A 1 129 ? 0.053 -0.210 6.077 1.00 93.56 129 HIS A O 1
ATOM 995 N N . LYS A 1 130 ? 2.164 -0.904 5.734 1.00 95.19 130 LYS A N 1
ATOM 996 C CA . LYS A 1 130 ? 2.361 -0.190 4.473 1.00 95.19 130 LYS A CA 1
ATOM 997 C C . LYS A 1 130 ? 1.480 -0.785 3.371 1.00 95.19 130 LYS A C 1
ATOM 999 O O . LYS A 1 130 ? 1.573 -1.975 3.088 1.00 95.19 130 LYS A O 1
ATOM 1004 N N . GLN A 1 131 ? 0.651 0.045 2.735 1.00 96.81 131 GLN A N 1
ATOM 1005 C CA . GLN A 1 131 ? -0.340 -0.374 1.726 1.00 96.81 131 GLN A CA 1
ATOM 1006 C C . GLN A 1 131 ? -0.018 0.101 0.300 1.00 96.81 131 GLN A C 1
ATOM 1008 O O . GLN A 1 131 ? -0.892 0.156 -0.567 1.00 96.81 131 GLN A O 1
ATOM 1013 N N . PHE A 1 132 ? 1.234 0.469 0.049 1.00 96.38 132 PHE A N 1
ATOM 1014 C CA . PHE A 1 132 ? 1.726 0.884 -1.260 1.00 96.38 132 PHE A CA 1
ATOM 1015 C C . PHE A 1 132 ? 3.108 0.285 -1.511 1.00 96.38 132 PHE A C 1
ATOM 1017 O O . PHE A 1 132 ? 3.841 -0.012 -0.570 1.00 96.38 132 PHE A O 1
ATOM 1024 N N . THR A 1 133 ? 3.475 0.173 -2.779 1.00 96.94 133 THR A N 1
ATOM 1025 C CA . THR A 1 133 ? 4.817 -0.228 -3.210 1.00 96.94 133 THR A CA 1
ATOM 1026 C C . THR A 1 133 ? 5.483 0.983 -3.843 1.00 96.94 133 THR A C 1
ATOM 1028 O O . THR A 1 133 ? 4.930 1.574 -4.774 1.00 96.94 133 THR A O 1
ATOM 1031 N N . THR A 1 134 ? 6.658 1.373 -3.365 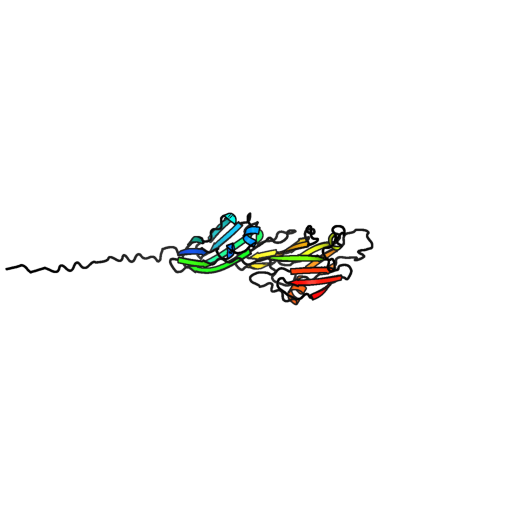1.00 96.81 134 THR A N 1
ATOM 1032 C CA . THR A 1 134 ? 7.515 2.322 -4.078 1.00 96.81 134 THR A CA 1
ATOM 1033 C C . THR A 1 134 ? 8.337 1.546 -5.087 1.00 96.81 134 THR A C 1
ATOM 1035 O O . THR A 1 134 ? 9.014 0.575 -4.752 1.00 96.81 134 THR A O 1
ATOM 1038 N N . VAL A 1 135 ? 8.266 1.972 -6.339 1.00 96.88 135 VAL A N 1
ATOM 1039 C CA . VAL A 1 135 ? 9.097 1.455 -7.415 1.00 96.88 135 VAL A CA 1
ATOM 1040 C C . VAL A 1 135 ? 10.202 2.472 -7.653 1.00 96.88 135 VAL A C 1
ATOM 1042 O O . VAL A 1 135 ? 9.941 3.582 -8.115 1.00 96.88 135 VAL A O 1
ATOM 1045 N N . HIS A 1 136 ? 11.422 2.087 -7.306 1.00 95.12 136 HIS A N 1
ATOM 1046 C CA . HIS A 1 136 ? 12.652 2.838 -7.506 1.00 95.12 136 HIS A CA 1
ATOM 1047 C C . HIS A 1 136 ? 13.285 2.409 -8.824 1.00 95.12 136 HIS A C 1
ATOM 1049 O O . HIS A 1 136 ? 13.458 1.217 -9.059 1.00 95.12 136 HIS A O 1
ATOM 1055 N N . ILE A 1 137 ? 13.634 3.356 -9.687 1.00 93.88 137 ILE A N 1
ATOM 1056 C CA . ILE A 1 137 ? 14.134 3.078 -11.033 1.00 93.88 137 ILE A CA 1
ATOM 1057 C C . ILE A 1 137 ? 15.440 3.844 -11.248 1.00 93.88 137 ILE A C 1
ATOM 1059 O O . ILE A 1 137 ? 15.508 5.053 -11.015 1.00 93.88 137 ILE A O 1
ATOM 1063 N N . LYS A 1 138 ? 16.476 3.141 -11.706 1.00 91.12 138 LYS A N 1
ATOM 1064 C CA . LYS A 1 138 ? 17.790 3.699 -12.051 1.00 91.12 138 LYS A CA 1
ATOM 1065 C C . LYS A 1 138 ? 18.275 3.163 -13.384 1.00 91.12 138 LYS A C 1
ATOM 1067 O O . LYS A 1 138 ? 17.869 2.089 -13.816 1.00 91.12 138 LYS A O 1
ATOM 1072 N N . GLU A 1 139 ? 19.169 3.902 -14.022 1.00 86.75 139 GLU A N 1
ATOM 1073 C CA . GLU A 1 139 ? 19.895 3.405 -15.187 1.00 86.75 139 GLU A CA 1
ATOM 1074 C C . GLU A 1 139 ? 20.934 2.368 -14.733 1.00 86.75 139 GLU A C 1
ATOM 1076 O O . GLU A 1 139 ? 21.742 2.632 -13.840 1.00 86.75 139 GLU A O 1
ATOM 1081 N N . SER A 1 140 ? 20.895 1.168 -15.310 1.00 81.56 140 SER A N 1
ATOM 1082 C CA . SER A 1 140 ? 21.844 0.101 -14.982 1.00 81.56 140 SER A CA 1
ATOM 1083 C C . SER A 1 140 ? 23.230 0.408 -15.542 1.00 81.56 140 SER A C 1
ATOM 1085 O O . SER A 1 140 ? 23.366 0.819 -16.690 1.00 81.56 140 SER A O 1
ATOM 1087 N N . GLY A 1 141 ? 24.275 0.144 -14.753 1.00 65.94 141 GLY A N 1
ATOM 1088 C CA . GLY A 1 141 ? 25.668 0.302 -15.191 1.00 65.94 141 GLY A CA 1
ATOM 1089 C C . GLY A 1 141 ? 26.218 1.731 -15.121 1.00 65.94 141 GLY A C 1
ATOM 1090 O O . GLY A 1 141 ? 27.368 1.943 -15.496 1.00 65.94 141 GLY A O 1
ATOM 1091 N N . VAL A 1 142 ? 25.444 2.692 -14.607 1.00 59.66 142 VAL A N 1
ATOM 1092 C CA . VAL A 1 142 ? 25.920 4.047 -14.304 1.00 59.66 142 VAL A CA 1
ATOM 1093 C C . VAL A 1 142 ? 26.152 4.148 -12.795 1.00 59.66 142 VAL A C 1
ATOM 1095 O O . VAL A 1 142 ? 25.216 4.330 -12.018 1.00 59.66 142 VAL A O 1
ATOM 1098 N N . GLU A 1 143 ? 27.403 3.995 -12.352 1.00 53.97 143 GLU A N 1
ATOM 1099 C CA . GLU A 1 143 ? 27.773 4.418 -10.997 1.00 53.97 143 GLU A CA 1
ATOM 1100 C C . GLU A 1 143 ? 27.590 5.938 -10.904 1.00 53.97 143 GLU A C 1
ATOM 1102 O O . GLU A 1 143 ? 27.864 6.647 -11.869 1.00 53.97 143 GLU A O 1
ATOM 1107 N N . SER A 1 144 ? 27.119 6.452 -9.761 1.00 51.22 144 SER A N 1
ATOM 1108 C CA . SER A 1 144 ? 26.783 7.874 -9.530 1.00 51.22 144 SER A CA 1
ATOM 1109 C C . SER A 1 144 ? 27.980 8.848 -9.583 1.00 51.22 144 SER A C 1
ATOM 1111 O O . SER A 1 144 ? 27.966 9.903 -8.944 1.00 51.22 144 SER A O 1
ATOM 1113 N N . ALA A 1 145 ? 29.034 8.498 -10.312 1.00 44.47 145 ALA A N 1
ATOM 1114 C CA . ALA A 1 145 ? 30.189 9.321 -10.573 1.00 44.47 145 ALA A CA 1
ATOM 1115 C C . ALA A 1 145 ? 29.909 10.263 -11.757 1.00 44.47 145 ALA A C 1
ATOM 1117 O O . ALA A 1 145 ? 29.720 9.841 -12.891 1.00 44.47 145 ALA A O 1
ATOM 1118 N N . GLU A 1 146 ? 29.969 11.556 -11.437 1.00 47.22 146 GLU A N 1
ATOM 1119 C CA . GLU A 1 146 ? 30.098 12.712 -12.333 1.00 47.22 146 GLU A CA 1
ATOM 1120 C C . GLU A 1 146 ? 28.796 13.378 -12.821 1.00 47.22 146 GLU A C 1
ATOM 1122 O O . GLU A 1 146 ? 28.029 12.885 -13.642 1.00 47.22 146 GLU A O 1
ATOM 1127 N N . LYS A 1 147 ? 28.602 14.598 -12.298 1.00 46.22 147 LYS A N 1
ATOM 1128 C CA . LYS A 1 147 ? 27.456 15.518 -12.423 1.00 46.22 147 LYS A CA 1
ATOM 1129 C C . LYS A 1 147 ? 27.163 16.045 -13.843 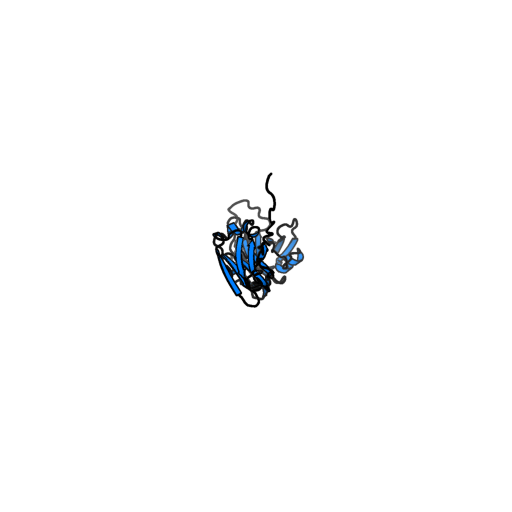1.00 46.22 147 LYS A C 1
ATOM 1131 O O . LYS A 1 147 ? 26.425 17.019 -13.966 1.00 46.22 147 LYS A O 1
ATOM 1136 N N . GLU A 1 148 ? 27.725 15.461 -14.898 1.00 48.28 148 GLU A N 1
ATOM 1137 C CA . GLU A 1 148 ? 27.626 16.012 -16.262 1.00 48.28 148 GLU A CA 1
ATOM 1138 C C . GLU A 1 148 ? 27.070 15.051 -17.323 1.00 48.28 148 GLU A C 1
ATOM 1140 O O . GLU A 1 148 ? 26.751 15.500 -18.426 1.00 48.28 148 GLU A O 1
ATOM 1145 N N . ASN A 1 149 ? 26.840 13.773 -17.006 1.00 50.16 149 ASN A N 1
ATOM 1146 C CA . ASN A 1 149 ? 26.203 12.858 -17.954 1.00 50.16 149 ASN A CA 1
ATOM 1147 C C . ASN A 1 149 ? 24.678 12.893 -17.807 1.00 50.16 149 ASN A C 1
ATOM 1149 O O . ASN A 1 149 ? 24.118 12.429 -16.819 1.00 50.16 149 ASN A O 1
ATOM 1153 N N . ARG A 1 150 ? 24.000 13.453 -18.817 1.00 58.81 150 ARG A N 1
ATOM 1154 C CA . ARG A 1 150 ? 22.546 13.319 -18.995 1.00 58.81 150 ARG A CA 1
ATOM 1155 C C . ARG A 1 150 ? 22.207 11.830 -19.067 1.00 58.81 150 ARG A C 1
ATOM 1157 O O . ARG A 1 150 ? 22.707 11.156 -19.968 1.00 58.81 150 ARG A O 1
ATOM 1164 N N . HIS A 1 151 ? 21.375 11.338 -18.155 1.00 69.62 151 HIS A N 1
ATOM 1165 C CA . HIS A 1 151 ? 20.972 9.936 -18.134 1.00 69.62 151 HIS A CA 1
ATOM 1166 C C . HIS A 1 151 ? 20.128 9.621 -19.369 1.00 69.62 151 HIS A C 1
ATOM 1168 O O . HIS A 1 151 ? 19.312 10.441 -19.802 1.00 69.62 151 HIS A O 1
ATOM 1174 N N . THR A 1 152 ? 20.274 8.426 -19.946 1.00 77.50 152 THR A N 1
ATOM 1175 C CA . THR A 1 152 ? 19.456 8.036 -21.113 1.00 77.50 152 THR A CA 1
ATOM 1176 C C . THR A 1 152 ? 17.974 8.011 -20.737 1.00 77.50 152 THR A C 1
ATOM 1178 O O . THR A 1 152 ? 17.114 8.372 -21.543 1.00 77.50 152 THR A O 1
ATOM 1181 N N . LEU A 1 153 ? 17.684 7.658 -19.478 1.00 83.00 153 LEU A N 1
ATOM 1182 C CA . LEU A 1 153 ? 16.339 7.654 -18.905 1.00 83.00 153 LEU A CA 1
ATOM 1183 C C . LEU A 1 153 ? 15.681 9.042 -18.882 1.00 83.00 153 LEU A C 1
ATOM 1185 O O . LEU A 1 153 ? 14.461 9.115 -18.980 1.00 83.00 153 LEU A O 1
ATOM 1189 N N . ASP A 1 154 ? 16.447 10.140 -18.850 1.00 83.94 154 ASP A N 1
ATOM 1190 C CA . ASP A 1 154 ? 15.886 11.504 -18.870 1.00 83.94 154 ASP A CA 1
ATOM 1191 C C . ASP A 1 154 ? 15.156 11.817 -20.187 1.00 83.94 154 ASP A C 1
ATOM 1193 O O . ASP A 1 154 ? 14.308 12.709 -20.247 1.00 83.94 154 ASP A O 1
ATOM 1197 N N . LYS A 1 155 ? 15.476 11.082 -21.259 1.00 84.50 155 LYS A N 1
ATOM 1198 C CA . LYS A 1 155 ? 14.849 11.216 -22.583 1.00 84.50 155 LYS A CA 1
ATOM 1199 C C . LYS A 1 155 ? 13.665 10.263 -22.782 1.00 84.50 155 LYS A C 1
ATOM 1201 O O . LYS A 1 155 ? 13.118 10.194 -23.884 1.00 84.50 155 LYS A O 1
ATOM 1206 N N . VAL A 1 156 ? 13.279 9.510 -21.753 1.00 87.25 156 VAL A N 1
ATOM 1207 C CA . VAL A 1 156 ? 12.260 8.462 -21.839 1.00 87.25 156 VAL A CA 1
ATOM 1208 C C . VAL A 1 156 ? 11.139 8.751 -20.853 1.00 87.25 156 VAL A C 1
ATOM 1210 O O . VAL A 1 156 ? 11.340 8.812 -19.644 1.00 87.25 156 VAL A O 1
ATOM 1213 N N . GLN A 1 157 ? 9.918 8.896 -21.366 1.00 91.75 157 GLN A N 1
ATOM 1214 C CA . GLN A 1 157 ? 8.746 8.985 -20.510 1.00 91.75 157 GLN A CA 1
ATOM 1215 C C . GLN A 1 157 ? 8.362 7.582 -20.045 1.00 91.75 157 GLN A C 1
ATOM 1217 O O . GLN A 1 157 ? 8.084 6.699 -20.854 1.00 91.75 157 GLN A O 1
ATOM 1222 N N . MET A 1 158 ? 8.304 7.391 -18.733 1.00 94.56 158 MET A N 1
ATOM 1223 C CA . MET A 1 158 ? 7.851 6.142 -18.135 1.00 94.56 158 MET A CA 1
ATOM 1224 C C . MET A 1 158 ? 6.404 6.286 -17.672 1.00 94.56 158 MET A C 1
ATOM 1226 O O . MET A 1 158 ? 6.031 7.285 -17.050 1.00 94.56 158 MET A O 1
ATOM 1230 N N . ARG A 1 159 ? 5.576 5.286 -17.966 1.00 96.25 159 ARG A N 1
ATOM 1231 C CA . ARG A 1 159 ? 4.159 5.262 -17.600 1.00 96.25 159 ARG A CA 1
ATOM 1232 C C . ARG A 1 159 ? 3.796 3.917 -16.996 1.00 96.25 159 ARG A C 1
ATOM 1234 O O . ARG A 1 159 ? 3.969 2.890 -17.638 1.00 96.25 159 ARG A O 1
ATOM 1241 N N . VAL A 1 160 ? 3.249 3.918 -15.788 1.00 97.44 160 VAL A N 1
ATOM 1242 C CA . VAL A 1 160 ? 2.839 2.699 -15.085 1.00 97.44 160 VAL A CA 1
ATOM 1243 C C . VAL A 1 160 ? 1.322 2.586 -15.087 1.00 97.44 160 VAL A C 1
ATOM 1245 O O . VAL A 1 160 ? 0.612 3.554 -14.808 1.00 97.44 160 VAL A O 1
ATOM 1248 N N . LYS A 1 161 ? 0.824 1.398 -15.431 1.00 97.81 161 LYS A N 1
ATOM 1249 C CA . LYS A 1 161 ? -0.601 1.072 -15.530 1.00 97.81 161 LYS A CA 1
ATOM 1250 C C . LYS A 1 161 ? -0.926 -0.161 -14.703 1.00 97.81 161 LYS A C 1
ATOM 1252 O O . LYS A 1 161 ? -0.076 -1.032 -14.545 1.00 97.81 161 LYS A O 1
ATOM 1257 N N . GLY A 1 162 ? -2.159 -0.229 -14.215 1.00 97.19 162 GLY A N 1
ATOM 1258 C CA . GLY A 1 162 ? -2.649 -1.319 -13.379 1.00 97.19 162 GLY A CA 1
ATOM 1259 C C . GLY A 1 162 ? -4.166 -1.426 -13.355 1.00 97.19 162 GLY A C 1
ATOM 1260 O O . GLY A 1 162 ? -4.870 -0.481 -13.725 1.00 97.19 162 GLY A O 1
ATOM 1261 N N . ASN A 1 163 ? -4.657 -2.568 -12.875 1.00 97.62 163 ASN A N 1
ATOM 1262 C CA . ASN A 1 163 ? -6.090 -2.840 -12.726 1.00 97.62 163 ASN A CA 1
ATOM 1263 C C . ASN A 1 163 ? -6.632 -2.555 -11.318 1.00 97.62 163 ASN A C 1
ATOM 1265 O O . ASN A 1 163 ? -7.825 -2.753 -11.083 1.00 97.62 163 ASN A O 1
ATOM 1269 N N . PHE A 1 164 ? -5.786 -2.072 -10.404 1.00 98.00 164 PHE A N 1
ATOM 1270 C CA . PHE A 1 164 ? -6.175 -1.669 -9.055 1.00 98.00 164 PHE A CA 1
ATOM 1271 C C . PHE A 1 164 ? -5.728 -0.244 -8.778 1.00 98.00 164 PHE A C 1
ATOM 1273 O O . PHE A 1 164 ? -4.576 0.111 -9.035 1.00 98.00 164 PHE A O 1
ATOM 1280 N N . ASN A 1 165 ? -6.631 0.566 -8.231 1.00 97.38 165 ASN A N 1
ATOM 1281 C CA . ASN A 1 165 ? -6.395 1.984 -7.976 1.00 97.38 165 ASN A CA 1
ATOM 1282 C C . ASN A 1 165 ? -6.619 2.380 -6.516 1.00 97.38 165 ASN A C 1
ATOM 1284 O O . ASN A 1 165 ? -6.731 3.567 -6.237 1.00 97.38 165 ASN A O 1
ATOM 1288 N N . GLY A 1 166 ? -6.709 1.438 -5.585 1.00 96.62 166 GLY A N 1
ATOM 1289 C CA . GLY A 1 166 ? -6.959 1.769 -4.189 1.00 96.62 166 GLY A CA 1
ATOM 1290 C C . GLY A 1 166 ? -7.112 0.544 -3.311 1.00 96.62 166 GLY A C 1
ATOM 1291 O O . GLY A 1 166 ? -6.867 -0.575 -3.756 1.00 96.62 166 GLY A O 1
ATOM 1292 N N . ILE A 1 167 ? -7.543 0.771 -2.075 1.00 96.94 167 ILE A N 1
ATOM 1293 C CA . ILE A 1 167 ? -7.844 -0.284 -1.107 1.00 96.94 167 ILE A CA 1
ATOM 1294 C C . ILE A 1 167 ? -9.174 -0.014 -0.416 1.00 96.94 167 ILE A C 1
ATOM 1296 O O . ILE A 1 167 ? -9.555 1.137 -0.187 1.00 96.94 167 ILE A O 1
ATOM 1300 N N . ASP A 1 168 ? -9.873 -1.082 -0.057 1.00 95.94 168 ASP A N 1
ATOM 1301 C CA . ASP A 1 168 ? -11.033 -0.985 0.805 1.00 95.94 168 ASP A CA 1
ATOM 1302 C C . ASP A 1 168 ? -10.568 -0.691 2.227 1.00 95.94 168 ASP A C 1
ATOM 1304 O O . ASP A 1 168 ? -9.685 -1.343 2.781 1.00 95.94 168 ASP A O 1
ATOM 1308 N N . ARG A 1 169 ? -11.201 0.297 2.845 1.00 93.81 169 ARG A N 1
ATOM 1309 C CA . ARG A 1 169 ? -10.831 0.783 4.171 1.00 93.81 169 ARG A CA 1
ATOM 1310 C C . ARG A 1 169 ? -10.801 -0.311 5.239 1.00 93.81 169 ARG A C 1
ATOM 1312 O O . ARG A 1 169 ? -10.017 -0.249 6.187 1.00 93.81 169 ARG A O 1
ATOM 1319 N N . TYR A 1 170 ? -11.748 -1.232 5.159 1.00 92.69 170 TYR A N 1
ATOM 1320 C CA . TYR A 1 170 ? -12.081 -2.096 6.272 1.00 92.69 170 TYR A CA 1
ATOM 1321 C C . TYR A 1 170 ? -11.564 -3.518 6.079 1.00 92.69 170 TYR A C 1
ATOM 1323 O O . TYR A 1 170 ? -11.342 -4.230 7.058 1.00 92.69 170 TYR A O 1
ATOM 1331 N N . THR A 1 171 ? -11.436 -3.981 4.847 1.00 94.06 171 THR A N 1
ATOM 1332 C CA . THR A 1 171 ? -10.856 -5.287 4.510 1.00 94.06 171 THR A CA 1
ATOM 1333 C C . THR A 1 171 ? -9.383 -5.165 4.140 1.00 94.06 171 THR A C 1
ATOM 1335 O O . THR A 1 171 ? -8.665 -6.151 4.237 1.00 94.06 171 THR A O 1
ATOM 1338 N N . LEU A 1 172 ? -8.930 -3.960 3.764 1.00 95.12 172 LEU A N 1
ATOM 1339 C CA . LEU A 1 172 ? -7.621 -3.697 3.156 1.00 95.12 172 LEU A CA 1
ATOM 1340 C C . LEU A 1 172 ? -7.408 -4.444 1.831 1.00 95.12 172 LEU A C 1
ATOM 1342 O O . LEU A 1 172 ? -6.300 -4.451 1.294 1.00 95.12 172 LEU A O 1
ATOM 1346 N N . GLU A 1 173 ? -8.473 -5.025 1.272 1.00 96.44 173 GLU A N 1
ATOM 1347 C CA . GLU A 1 173 ? -8.436 -5.661 -0.035 1.00 96.44 173 GLU A CA 1
ATOM 1348 C C . GLU A 1 173 ? -8.252 -4.605 -1.132 1.00 96.44 173 GLU A C 1
ATOM 1350 O O . GLU A 1 173 ? -8.791 -3.495 -1.040 1.00 96.44 173 GLU A O 1
ATOM 1355 N N . PRO A 1 174 ? -7.490 -4.924 -2.186 1.00 97.31 174 PRO A N 1
ATOM 1356 C CA . PRO A 1 174 ? -7.258 -4.001 -3.282 1.00 97.31 174 PRO A CA 1
ATOM 1357 C C . PRO A 1 174 ? -8.549 -3.768 -4.075 1.00 97.31 174 PRO A C 1
ATOM 1359 O O . PRO A 1 174 ? -9.253 -4.700 -4.466 1.00 97.31 174 PRO A O 1
ATOM 1362 N N . LEU A 1 175 ? -8.847 -2.501 -4.356 1.00 97.50 175 LEU A N 1
ATOM 1363 C CA . LEU A 1 175 ? -10.018 -2.101 -5.128 1.00 97.50 175 LEU A CA 1
ATOM 1364 C C . LEU A 1 175 ? -9.695 -2.075 -6.615 1.00 97.50 175 LEU A C 1
ATOM 1366 O O . LEU A 1 175 ? -8.756 -1.409 -7.062 1.00 97.50 175 LEU A O 1
ATOM 1370 N N . THR A 1 176 ? -10.517 -2.779 -7.390 1.00 97.00 176 THR A N 1
ATOM 1371 C CA . THR A 1 176 ? -10.420 -2.780 -8.847 1.00 97.00 176 THR A CA 1
ATOM 1372 C C . THR A 1 176 ? -10.717 -1.393 -9.400 1.00 97.00 176 THR A C 1
ATOM 1374 O O . THR A 1 176 ? -11.743 -0.787 -9.086 1.00 97.00 176 THR A O 1
ATOM 1377 N N . GLY A 1 177 ? -9.861 -0.926 -10.294 1.00 96.69 177 GLY A N 1
ATOM 1378 C CA . GLY A 1 177 ? -9.999 0.352 -10.963 1.00 96.69 177 GLY A CA 1
ATOM 1379 C C . GLY A 1 177 ? -8.739 0.678 -11.747 1.00 96.69 177 GLY A C 1
ATOM 1380 O O . GLY A 1 177 ? -7.648 0.206 -11.442 1.00 96.69 177 GLY A O 1
ATOM 1381 N N . LYS A 1 178 ? -8.877 1.485 -12.797 1.00 96.69 178 LYS A N 1
ATOM 1382 C CA . LYS A 1 178 ? -7.743 1.794 -13.667 1.00 96.69 178 LYS A CA 1
ATOM 1383 C C . LYS A 1 178 ? -6.733 2.687 -12.943 1.00 96.69 178 LYS A C 1
ATOM 1385 O O . LYS A 1 178 ? -7.023 3.857 -12.690 1.00 96.69 178 LYS A O 1
ATOM 1390 N N . PHE A 1 179 ? -5.535 2.164 -12.709 1.00 97.75 179 PHE A N 1
ATOM 1391 C CA . PHE A 1 179 ? -4.364 2.945 -12.330 1.00 97.75 179 PHE A CA 1
ATOM 1392 C C . PHE A 1 179 ? -3.544 3.285 -13.574 1.00 97.75 179 PHE A C 1
ATOM 1394 O O . PHE A 1 179 ? -3.364 2.458 -14.468 1.00 97.75 179 PHE A O 1
ATOM 1401 N N . ASP A 1 180 ? -3.114 4.538 -13.666 1.00 97.06 180 ASP A N 1
ATOM 1402 C CA . ASP A 1 180 ? -2.421 5.084 -14.828 1.00 97.06 180 ASP A CA 1
ATOM 1403 C C . ASP A 1 180 ? -1.679 6.354 -14.395 1.00 97.06 180 ASP A C 1
ATOM 1405 O O . ASP A 1 180 ? -2.312 7.383 -14.130 1.00 97.06 180 ASP A O 1
ATOM 1409 N N . CYS A 1 181 ? -0.358 6.257 -14.261 1.00 97.19 181 CYS A N 1
ATOM 1410 C CA . CYS A 1 181 ? 0.492 7.314 -13.727 1.00 97.19 181 CYS A CA 1
ATOM 1411 C C . CYS A 1 181 ? 1.766 7.461 -14.565 1.00 97.19 181 CYS A C 1
ATOM 1413 O O . CYS A 1 181 ? 2.397 6.472 -14.941 1.00 97.19 181 CYS A O 1
ATOM 1415 N N . ILE A 1 182 ? 2.143 8.706 -14.857 1.00 96.69 182 ILE A N 1
ATOM 1416 C CA . ILE A 1 182 ? 3.448 9.026 -15.442 1.00 96.69 182 ILE A CA 1
ATOM 1417 C C . ILE A 1 182 ? 4.451 9.107 -14.295 1.00 96.69 182 ILE A C 1
ATOM 1419 O O . ILE A 1 182 ? 4.192 9.784 -13.300 1.00 96.69 182 ILE A O 1
ATOM 1423 N N . VAL A 1 183 ? 5.584 8.425 -14.436 1.00 95.56 183 VAL A N 1
ATOM 1424 C CA . VAL A 1 183 ? 6.644 8.456 -13.427 1.00 95.56 183 VAL A CA 1
ATOM 1425 C C . VAL A 1 183 ? 7.193 9.886 -13.335 1.00 95.56 183 VAL A C 1
ATOM 1427 O O . VAL A 1 183 ? 7.550 10.457 -14.371 1.00 95.56 183 VAL A O 1
ATOM 1430 N N . PRO A 1 184 ? 7.243 10.490 -12.133 1.00 93.12 184 PRO A N 1
ATOM 1431 C CA . PRO A 1 184 ? 7.879 11.788 -11.931 1.00 93.12 184 PRO A CA 1
ATOM 1432 C C . PRO A 1 184 ? 9.333 11.795 -12.416 1.00 93.12 184 PRO A C 1
ATOM 1434 O O . PRO A 1 184 ? 9.984 10.753 -12.444 1.00 93.12 184 PRO A O 1
ATOM 1437 N N . GLY A 1 185 ? 9.851 12.973 -12.774 1.00 88.75 185 GLY A N 1
ATOM 1438 C CA . GLY A 1 185 ? 11.252 13.123 -13.179 1.00 88.75 185 GLY A CA 1
ATOM 1439 C C . GLY A 1 185 ? 12.238 12.694 -12.086 1.00 88.75 185 GLY A C 1
ATOM 1440 O O . GLY A 1 185 ? 11.880 12.638 -10.907 1.00 88.75 185 GLY A O 1
ATOM 1441 N N . ALA A 1 186 ? 13.477 12.409 -12.487 1.00 88.75 186 ALA A N 1
ATOM 1442 C CA . ALA A 1 186 ? 14.519 11.950 -11.578 1.00 88.75 186 ALA A CA 1
ATOM 1443 C C . ALA A 1 186 ? 14.769 12.930 -10.421 1.00 88.75 186 ALA A C 1
ATOM 1445 O O . ALA A 1 186 ? 14.775 14.154 -10.594 1.00 88.75 186 ALA A O 1
ATOM 1446 N N . SER A 1 187 ? 15.041 12.389 -9.235 1.00 87.06 187 SER A N 1
ATOM 1447 C CA . SER A 1 187 ? 15.630 13.151 -8.139 1.00 87.06 187 SER A CA 1
ATOM 1448 C C . SER A 1 187 ? 17.074 13.561 -8.468 1.00 87.06 187 SER A C 1
ATOM 1450 O O . SER A 1 187 ? 17.677 13.035 -9.404 1.00 87.06 187 SER A O 1
ATOM 1452 N N . PRO A 1 188 ? 17.689 14.478 -7.693 1.00 82.38 188 PRO A N 1
ATOM 1453 C CA . PRO A 1 188 ? 19.040 14.983 -7.977 1.00 82.38 188 PRO A CA 1
ATOM 1454 C C . PRO A 1 188 ? 20.158 13.925 -8.038 1.00 82.38 188 PRO A C 1
ATOM 1456 O O . PRO A 1 188 ? 21.266 14.234 -8.462 1.00 82.38 188 PRO A O 1
ATOM 1459 N N . ASN A 1 189 ? 19.890 12.701 -7.583 1.00 81.25 189 ASN A N 1
ATOM 1460 C CA . ASN A 1 189 ? 20.779 11.540 -7.650 1.00 81.25 189 ASN A CA 1
ATOM 1461 C C . ASN A 1 189 ? 20.528 10.639 -8.885 1.00 81.25 189 ASN A C 1
ATOM 1463 O O . ASN A 1 189 ? 21.055 9.529 -8.918 1.00 81.25 189 ASN A O 1
ATOM 1467 N N . GLY A 1 190 ? 19.698 11.065 -9.845 1.00 82.94 190 GLY A N 1
ATOM 1468 C CA . GLY A 1 190 ? 19.372 10.293 -11.053 1.00 82.94 190 GLY A CA 1
ATOM 1469 C C . GLY A 1 190 ? 18.374 9.149 -10.827 1.00 82.94 190 GLY A C 1
ATOM 1470 O O . GLY A 1 190 ? 18.243 8.266 -11.670 1.00 82.94 190 GLY A O 1
ATOM 1471 N N . GLU A 1 191 ? 17.688 9.124 -9.683 1.00 90.31 191 GLU A N 1
ATOM 1472 C CA . GLU A 1 191 ? 16.707 8.090 -9.345 1.00 90.31 191 GLU A CA 1
ATOM 1473 C C . GLU A 1 191 ? 15.287 8.536 -9.676 1.00 90.31 191 GLU A C 1
ATOM 1475 O O . GLU A 1 191 ? 14.834 9.592 -9.243 1.00 90.31 191 GLU A O 1
ATOM 1480 N N . PHE A 1 192 ? 14.548 7.708 -10.398 1.00 94.19 192 PHE A N 1
ATOM 1481 C CA . PHE A 1 192 ? 13.118 7.905 -10.591 1.00 94.19 192 PHE A CA 1
ATOM 1482 C C . PHE A 1 192 ? 12.374 7.083 -9.545 1.00 94.19 192 PHE A C 1
ATOM 1484 O O . PHE A 1 192 ? 12.783 5.972 -9.207 1.00 94.19 192 PHE A O 1
ATOM 1491 N N . SER A 1 193 ? 11.270 7.607 -9.025 1.00 95.50 193 SER A N 1
ATOM 1492 C CA . SER A 1 193 ? 10.439 6.854 -8.090 1.00 95.50 193 SER A CA 1
ATOM 1493 C C . SER A 1 193 ? 8.965 7.165 -8.278 1.00 95.50 193 SER A C 1
ATOM 1495 O O . SER A 1 193 ? 8.577 8.300 -8.558 1.00 95.50 193 SER A O 1
ATOM 1497 N N . LEU A 1 194 ? 8.135 6.140 -8.120 1.00 97.00 194 LEU A N 1
ATOM 1498 C CA . LEU A 1 194 ? 6.689 6.287 -8.027 1.00 97.00 194 LEU A CA 1
ATOM 1499 C C . LEU A 1 194 ? 6.121 5.330 -6.987 1.00 97.00 194 LEU A C 1
ATOM 1501 O O . LEU A 1 194 ? 6.673 4.257 -6.755 1.00 97.00 194 LEU A O 1
ATOM 1505 N N . ARG A 1 195 ? 4.971 5.681 -6.419 1.00 97.19 195 ARG A N 1
ATOM 1506 C CA . ARG A 1 195 ? 4.193 4.779 -5.565 1.00 97.19 195 ARG A CA 1
ATOM 1507 C C . ARG A 1 195 ? 3.009 4.202 -6.330 1.00 97.19 195 ARG A C 1
ATOM 1509 O O . ARG A 1 195 ? 2.213 4.947 -6.909 1.00 97.19 195 ARG A O 1
ATOM 1516 N N . ILE A 1 196 ? 2.870 2.883 -6.294 1.00 97.44 196 ILE A N 1
ATOM 1517 C CA . ILE A 1 196 ? 1.699 2.160 -6.799 1.00 97.44 196 ILE A CA 1
ATOM 1518 C C . ILE A 1 196 ? 0.833 1.696 -5.615 1.00 97.44 196 ILE A C 1
ATOM 1520 O O . ILE A 1 196 ? 1.379 1.373 -4.556 1.00 97.44 196 ILE A O 1
ATOM 1524 N N . PRO A 1 197 ? -0.506 1.689 -5.745 1.00 97.19 197 PRO A N 1
ATOM 1525 C CA . PRO A 1 197 ? -1.375 1.190 -4.681 1.00 97.19 197 PRO A CA 1
ATOM 1526 C C . PRO A 1 197 ? -1.227 -0.331 -4.540 1.00 97.19 197 PRO A C 1
ATOM 1528 O O . PRO A 1 197 ? -0.725 -0.985 -5.459 1.00 97.19 197 PRO A O 1
ATOM 1531 N N . ARG A 1 198 ? -1.702 -0.909 -3.427 1.00 96.81 198 ARG A N 1
ATOM 1532 C CA . ARG A 1 198 ? -1.814 -2.369 -3.286 1.00 96.81 198 ARG A CA 1
ATOM 1533 C C . ARG A 1 198 ? -2.534 -2.969 -4.496 1.00 96.81 198 ARG A C 1
ATOM 1535 O O . ARG A 1 198 ? -3.551 -2.449 -4.955 1.00 96.81 198 ARG A O 1
ATOM 1542 N N . GLN A 1 199 ? -1.978 -4.058 -5.009 1.00 96.94 199 GLN A N 1
ATOM 1543 C CA . GLN A 1 199 ? -2.516 -4.793 -6.148 1.00 96.94 199 GLN A CA 1
ATOM 1544 C C . GLN A 1 199 ? -3.141 -6.101 -5.674 1.00 96.94 199 GLN A C 1
ATOM 1546 O O . GLN A 1 199 ? -2.722 -6.647 -4.658 1.00 96.94 199 GLN A O 1
ATOM 1551 N N . GLY A 1 200 ? -4.136 -6.596 -6.411 1.00 94.00 200 GLY A N 1
ATOM 1552 C CA . GLY A 1 200 ? -4.694 -7.937 -6.203 1.00 94.00 200 GLY A CA 1
ATOM 1553 C C . GLY A 1 200 ? -4.116 -8.994 -7.140 1.00 94.00 200 GLY A C 1
ATOM 1554 O O . GLY A 1 200 ? -4.400 -10.175 -6.971 1.00 94.00 200 GLY A O 1
ATOM 1555 N N . ASP A 1 201 ? -3.328 -8.585 -8.136 1.00 94.69 201 ASP A N 1
ATOM 1556 C CA . ASP A 1 201 ? -2.688 -9.476 -9.097 1.00 94.69 201 ASP A CA 1
ATOM 1557 C C . ASP A 1 201 ? -1.406 -8.858 -9.694 1.00 94.69 201 ASP A C 1
ATOM 1559 O O . ASP A 1 201 ? -1.013 -7.727 -9.400 1.00 94.69 201 ASP A O 1
ATOM 1563 N N . ALA A 1 202 ? -0.778 -9.611 -10.595 1.00 96.06 202 ALA A N 1
ATOM 1564 C CA . ALA A 1 202 ? 0.427 -9.237 -11.324 1.00 96.06 202 ALA A CA 1
ATOM 1565 C C . ALA A 1 202 ? 0.165 -8.402 -12.605 1.00 96.06 202 ALA A C 1
ATOM 1567 O O . ALA A 1 202 ? 0.967 -8.443 -13.540 1.00 96.06 202 ALA A O 1
ATOM 1568 N N . SER A 1 203 ? -0.952 -7.666 -12.698 1.00 95.31 203 SER A N 1
ATOM 1569 C CA . SER A 1 203 ? -1.337 -6.913 -13.910 1.00 95.31 203 SER A CA 1
ATOM 1570 C C . SER A 1 203 ? -0.583 -5.601 -14.132 1.00 95.31 203 SER A C 1
ATOM 1572 O O . SER A 1 203 ? -0.755 -4.985 -15.185 1.00 95.31 203 SER A O 1
ATOM 1574 N N . ILE A 1 204 ? 0.248 -5.160 -13.181 1.00 97.06 204 ILE A N 1
ATOM 1575 C CA . ILE A 1 204 ? 1.023 -3.926 -13.337 1.00 97.06 204 ILE A CA 1
ATOM 1576 C C . ILE A 1 204 ? 1.958 -4.023 -14.544 1.00 97.06 204 ILE A C 1
ATOM 1578 O O . ILE A 1 204 ? 2.760 -4.950 -14.667 1.00 97.06 204 ILE A O 1
ATOM 1582 N N . THR A 1 205 ? 1.906 -3.008 -15.401 1.00 97.38 205 THR A N 1
ATOM 1583 C CA . THR A 1 205 ? 2.797 -2.852 -16.553 1.00 97.38 205 THR A CA 1
ATOM 1584 C C . THR A 1 205 ? 3.457 -1.484 -16.531 1.00 97.38 205 THR A C 1
ATOM 1586 O O . THR A 1 205 ? 2.804 -0.493 -16.201 1.00 97.38 205 THR A O 1
ATOM 1589 N N . MET A 1 206 ? 4.714 -1.412 -16.952 1.00 96.75 206 MET A N 1
ATOM 1590 C CA . MET A 1 206 ? 5.430 -0.165 -17.195 1.00 96.75 206 MET A CA 1
ATOM 1591 C C . MET A 1 206 ? 5.721 -0.025 -18.688 1.00 96.75 206 MET A C 1
ATOM 1593 O O . MET A 1 206 ? 6.330 -0.900 -19.293 1.00 96.75 206 MET A O 1
ATOM 1597 N N . GLU A 1 207 ? 5.291 1.082 -19.274 1.00 94.88 207 GLU A N 1
ATOM 1598 C CA . GLU A 1 207 ? 5.597 1.482 -20.642 1.00 94.88 207 GLU A CA 1
ATOM 1599 C C . GLU A 1 207 ? 6.753 2.483 -20.625 1.00 94.88 207 GLU A C 1
ATOM 1601 O O . GLU A 1 207 ? 6.707 3.476 -19.895 1.00 94.88 207 GLU A O 1
ATOM 1606 N N . LEU A 1 208 ? 7.773 2.234 -21.442 1.00 91.94 208 LEU A N 1
ATOM 1607 C CA . LEU A 1 208 ? 8.847 3.176 -21.734 1.00 91.94 208 LEU A CA 1
ATOM 1608 C C . LEU A 1 208 ? 8.564 3.792 -23.102 1.00 91.94 208 LEU A C 1
ATOM 1610 O O . LEU A 1 208 ? 8.484 3.086 -24.109 1.00 91.94 208 LEU A O 1
ATOM 1614 N N . ILE A 1 209 ? 8.390 5.107 -23.135 1.00 90.06 209 ILE A N 1
ATOM 1615 C CA . ILE A 1 209 ? 8.032 5.879 -24.322 1.00 90.06 209 ILE A CA 1
ATOM 1616 C C . ILE A 1 209 ? 9.225 6.791 -24.640 1.00 90.06 209 ILE A C 1
ATOM 1618 O O . ILE A 1 209 ? 9.397 7.818 -23.974 1.00 90.06 209 ILE A O 1
ATOM 1622 N N . PRO A 1 210 ? 10.087 6.422 -25.606 1.00 82.12 210 PRO A N 1
ATOM 1623 C CA . PRO A 1 210 ? 11.195 7.274 -26.031 1.00 82.12 210 PRO A CA 1
ATOM 1624 C C . PRO A 1 210 ? 10.679 8.625 -26.543 1.00 82.12 210 PRO A C 1
ATOM 1626 O O . PRO A 1 210 ? 9.676 8.675 -27.256 1.00 82.12 210 PRO A O 1
ATOM 1629 N N . GLY A 1 211 ? 11.344 9.724 -26.180 1.00 70.31 211 GLY A N 1
ATOM 1630 C CA . GLY A 1 211 ? 11.028 11.045 -26.726 1.00 70.31 211 GLY A CA 1
ATOM 1631 C C . GLY A 1 211 ? 11.386 11.164 -28.213 1.00 70.31 211 GLY A C 1
ATOM 1632 O O . GLY A 1 211 ? 12.291 10.489 -28.696 1.00 70.31 211 GLY A O 1
ATOM 1633 N N . GLU A 1 212 ? 10.728 12.075 -28.937 1.00 59.38 212 GLU A N 1
ATOM 1634 C CA . GLU A 1 212 ? 10.973 12.352 -30.370 1.00 59.38 212 GLU A CA 1
ATOM 1635 C C . GLU A 1 212 ? 12.331 13.036 -30.666 1.00 59.38 212 GLU A C 1
ATOM 1637 O O . GLU A 1 212 ? 12.502 13.682 -31.700 1.00 59.38 212 GLU A O 1
ATOM 1642 N N . SER A 1 213 ? 13.321 12.960 -29.771 1.00 49.84 213 SER A N 1
ATOM 1643 C CA . SER A 1 213 ? 14.600 13.635 -30.001 1.00 49.84 213 SER A CA 1
ATOM 1644 C C . SER A 1 213 ? 15.352 12.965 -31.150 1.00 49.84 213 SER A C 1
ATOM 1646 O O . SER A 1 213 ? 15.658 11.780 -31.063 1.00 49.84 213 SER A O 1
ATOM 1648 N N . GLY A 1 214 ? 15.706 13.736 -32.182 1.00 48.12 214 GLY A N 1
ATOM 1649 C CA . GLY A 1 214 ? 16.505 13.311 -33.342 1.00 48.12 214 GLY A CA 1
ATOM 1650 C C . GLY A 1 214 ? 17.959 12.912 -33.044 1.00 48.12 214 GLY A C 1
ATOM 1651 O O . GLY A 1 214 ? 18.807 13.036 -33.921 1.00 48.12 214 GLY A O 1
ATOM 1652 N N . ASP A 1 215 ? 18.255 12.464 -31.821 1.00 50.59 215 ASP A N 1
ATOM 1653 C CA . ASP A 1 215 ? 19.519 11.830 -31.460 1.00 50.59 215 ASP A CA 1
ATOM 1654 C C . ASP A 1 215 ? 19.476 10.359 -31.897 1.00 50.59 215 ASP A C 1
ATOM 1656 O O . ASP A 1 215 ? 18.754 9.543 -31.321 1.00 50.59 215 ASP A O 1
ATOM 1660 N N . GLU A 1 216 ? 20.308 9.998 -32.874 1.00 50.31 216 GLU A N 1
ATOM 1661 C CA . GLU A 1 216 ? 20.473 8.627 -33.392 1.00 50.31 216 GLU A CA 1
ATOM 1662 C C . GLU A 1 216 ? 20.870 7.592 -32.313 1.00 50.31 216 GLU A C 1
ATOM 1664 O O . GLU A 1 216 ? 20.810 6.387 -32.552 1.00 50.31 216 GLU A O 1
ATOM 1669 N N . ALA A 1 217 ? 21.253 8.041 -31.112 1.00 49.41 217 ALA A N 1
ATOM 1670 C CA . ALA A 1 217 ? 21.698 7.196 -30.006 1.00 49.41 217 ALA A CA 1
ATOM 1671 C C . ALA A 1 217 ? 20.572 6.386 -29.330 1.00 49.41 217 ALA A C 1
ATOM 1673 O O . ALA A 1 217 ? 20.859 5.360 -28.717 1.00 49.41 217 ALA A O 1
ATOM 1674 N N . ILE A 1 218 ? 19.301 6.791 -29.457 1.00 53.06 218 ILE A N 1
ATOM 1675 C CA . ILE A 1 218 ? 18.151 6.001 -28.981 1.00 53.06 218 ILE A CA 1
ATOM 1676 C C . ILE A 1 218 ? 17.346 5.551 -30.203 1.00 53.06 218 ILE A C 1
ATOM 1678 O O . ILE A 1 218 ? 16.214 5.964 -30.427 1.00 53.06 218 ILE A O 1
ATOM 1682 N N . ALA A 1 219 ? 17.934 4.674 -31.019 1.00 51.19 219 ALA A N 1
ATOM 1683 C CA . ALA A 1 219 ? 17.274 4.052 -32.171 1.00 51.19 219 ALA A CA 1
ATOM 1684 C C . ALA A 1 219 ? 16.211 3.000 -31.768 1.00 51.19 219 ALA A C 1
ATOM 1686 O O . ALA A 1 219 ? 16.018 1.989 -32.447 1.00 51.19 219 ALA A O 1
ATOM 1687 N N . VAL A 1 220 ? 15.523 3.200 -30.642 1.00 55.75 220 VAL A N 1
ATOM 1688 C CA . VAL A 1 220 ? 14.400 2.360 -30.222 1.00 55.75 220 VAL A CA 1
ATOM 1689 C C . VAL A 1 220 ? 13.126 2.983 -30.781 1.00 55.75 220 VAL A C 1
ATOM 1691 O O . VAL A 1 220 ? 12.564 3.911 -30.209 1.00 55.75 220 VAL A O 1
ATOM 1694 N N . GLN A 1 221 ? 12.676 2.484 -31.933 1.00 58.38 221 GLN A N 1
ATOM 1695 C CA . GLN A 1 221 ? 11.349 2.810 -32.449 1.00 58.38 221 GLN A CA 1
ATOM 1696 C C . GLN A 1 221 ? 10.284 2.054 -31.649 1.00 58.38 221 GLN A C 1
ATOM 1698 O O . GLN A 1 221 ? 10.273 0.824 -31.636 1.00 58.38 221 GLN A O 1
ATOM 1703 N N . GLY A 1 222 ? 9.367 2.801 -31.034 1.00 71.00 222 GLY A N 1
ATOM 1704 C CA . GLY A 1 222 ? 8.170 2.265 -30.388 1.00 71.00 222 GLY A CA 1
ATOM 1705 C C . GLY A 1 222 ? 8.207 2.273 -28.861 1.00 71.00 222 GLY A C 1
ATOM 1706 O O . GLY A 1 222 ? 9.234 2.505 -28.228 1.00 71.00 222 GLY A O 1
ATOM 1707 N N . THR A 1 223 ? 7.035 2.043 -28.274 1.00 84.00 223 THR A N 1
ATOM 1708 C CA . THR A 1 223 ? 6.855 1.895 -26.829 1.00 84.00 223 THR A CA 1
ATOM 1709 C C . THR A 1 223 ? 7.332 0.515 -26.396 1.00 84.00 223 THR A C 1
ATOM 1711 O O . THR A 1 223 ? 6.809 -0.487 -26.879 1.00 84.00 223 THR A O 1
ATOM 1714 N N . LEU A 1 224 ? 8.289 0.466 -25.471 1.00 88.38 224 LEU A N 1
ATOM 1715 C CA . LEU A 1 224 ? 8.707 -0.779 -24.830 1.00 88.38 224 LEU A CA 1
ATOM 1716 C C . LEU A 1 224 ? 7.801 -1.070 -23.635 1.00 88.38 224 LEU A C 1
ATOM 1718 O O . LEU A 1 224 ? 7.471 -0.153 -22.883 1.00 88.38 224 LEU A O 1
ATOM 1722 N N . THR A 1 225 ? 7.420 -2.328 -23.428 1.00 91.31 225 THR A N 1
ATOM 1723 C CA . THR A 1 225 ? 6.524 -2.713 -22.328 1.00 91.31 225 THR A CA 1
ATOM 1724 C C . THR A 1 225 ? 7.183 -3.728 -21.406 1.00 91.31 225 THR A C 1
ATOM 1726 O O . THR A 1 225 ? 7.657 -4.780 -21.825 1.00 91.31 225 THR A O 1
ATOM 1729 N N . LEU A 1 226 ? 7.166 -3.428 -20.110 1.00 92.88 226 LEU A N 1
ATOM 1730 C CA . LEU A 1 226 ? 7.635 -4.302 -19.049 1.00 92.88 226 LEU A CA 1
ATOM 1731 C C . LEU A 1 226 ? 6.424 -4.793 -18.249 1.00 92.88 226 LEU A C 1
ATOM 1733 O O . LEU A 1 226 ? 5.745 -3.970 -17.624 1.00 92.88 226 LEU A O 1
ATOM 1737 N N . PRO A 1 227 ? 6.142 -6.107 -18.209 1.00 94.81 227 PRO A N 1
ATOM 1738 C CA . PRO A 1 227 ? 5.113 -6.679 -17.346 1.00 94.81 227 PRO A CA 1
ATOM 1739 C C . PRO A 1 227 ? 5.607 -6.726 -15.890 1.00 94.81 227 PRO A C 1
ATOM 1741 O O . PRO A 1 227 ? 5.853 -7.791 -15.331 1.00 94.81 227 PRO A O 1
ATOM 1744 N N . LEU A 1 228 ? 5.789 -5.549 -15.285 1.00 94.88 228 LEU A N 1
ATOM 1745 C CA . LEU A 1 228 ? 6.411 -5.366 -13.975 1.00 94.88 228 LEU A CA 1
ATOM 1746 C C . LEU A 1 228 ? 5.779 -6.246 -12.888 1.00 94.88 228 LEU A C 1
ATOM 1748 O O . LEU A 1 228 ? 6.509 -6.883 -12.136 1.00 94.88 228 LEU A O 1
ATOM 1752 N N . GLY A 1 229 ? 4.450 -6.352 -12.843 1.00 95.62 229 GLY A N 1
ATOM 1753 C CA . GLY A 1 229 ? 3.762 -7.201 -11.871 1.00 95.62 229 GLY A CA 1
ATOM 1754 C C . GLY A 1 229 ? 4.148 -8.678 -11.995 1.00 95.62 229 GLY A C 1
ATOM 1755 O O . GLY A 1 229 ? 4.345 -9.342 -10.982 1.00 95.62 229 GLY A O 1
ATOM 1756 N N . ARG A 1 230 ? 4.336 -9.186 -13.221 1.00 95.31 230 ARG A N 1
ATOM 1757 C CA . ARG A 1 230 ? 4.793 -10.566 -13.460 1.00 95.31 230 ARG A CA 1
ATOM 1758 C C . ARG A 1 230 ? 6.232 -10.765 -13.027 1.00 95.31 230 ARG A C 1
ATOM 1760 O O . ARG A 1 230 ? 6.541 -11.777 -12.416 1.00 95.31 230 ARG A O 1
ATOM 1767 N N . TYR A 1 231 ? 7.097 -9.791 -13.288 1.00 93.62 231 TYR A N 1
ATOM 1768 C CA . TYR A 1 231 ? 8.481 -9.861 -12.830 1.00 93.62 231 TYR A CA 1
ATOM 1769 C C . TYR A 1 231 ? 8.580 -9.815 -11.302 1.00 93.62 231 TYR A C 1
ATOM 1771 O O . TYR A 1 231 ? 9.360 -10.565 -10.726 1.00 93.62 231 TYR A O 1
ATOM 1779 N N . MET A 1 232 ? 7.754 -9.000 -10.638 1.00 93.31 232 MET A N 1
ATOM 1780 C CA . MET A 1 232 ? 7.631 -8.990 -9.177 1.00 93.31 232 MET A CA 1
ATOM 1781 C C . MET A 1 232 ? 7.173 -10.360 -8.647 1.00 93.31 232 MET A C 1
ATOM 1783 O O . MET A 1 232 ? 7.816 -10.919 -7.762 1.00 93.31 232 MET A O 1
ATOM 1787 N N . GLU A 1 233 ? 6.113 -10.934 -9.221 1.00 93.38 233 GLU A N 1
ATOM 1788 C CA . GLU A 1 233 ? 5.594 -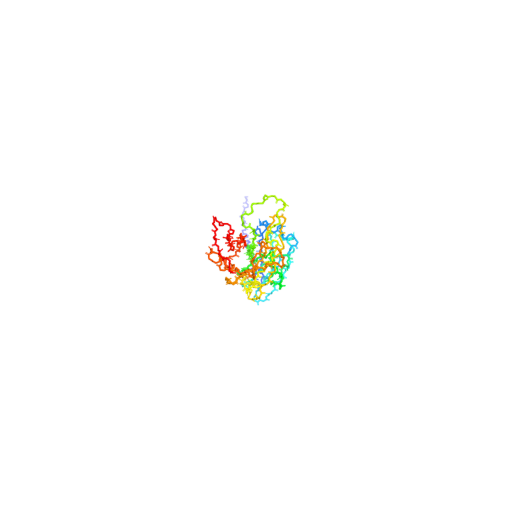12.261 -8.853 1.00 93.38 233 GLU A CA 1
ATOM 1789 C C . GLU A 1 233 ? 6.636 -13.373 -9.071 1.00 93.38 233 GLU A C 1
ATOM 1791 O O . GLU A 1 233 ? 6.822 -14.221 -8.205 1.00 93.38 233 GLU A O 1
ATOM 1796 N N . GLU A 1 234 ? 7.378 -13.338 -10.182 1.00 91.69 234 GLU A N 1
ATOM 1797 C CA . GLU A 1 234 ? 8.456 -14.292 -10.475 1.00 91.69 234 GLU A CA 1
ATOM 1798 C C . GLU A 1 234 ? 9.643 -14.196 -9.520 1.00 91.69 234 GLU A C 1
ATOM 1800 O O . GLU A 1 234 ? 10.356 -15.184 -9.328 1.00 91.69 234 GLU A O 1
ATOM 1805 N N . MET A 1 235 ? 9.892 -13.011 -8.966 1.00 88.00 235 MET A N 1
ATOM 1806 C CA . MET A 1 235 ? 10.851 -12.861 -7.882 1.00 88.00 235 MET A CA 1
ATOM 1807 C C . MET A 1 235 ? 10.274 -13.474 -6.601 1.00 88.00 235 MET A C 1
ATOM 1809 O O . MET A 1 235 ? 11.005 -14.105 -5.854 1.00 88.00 235 MET A O 1
ATOM 1813 N N . GLY A 1 236 ? 8.959 -13.422 -6.402 1.00 90.12 236 GLY A N 1
ATOM 1814 C CA . GLY A 1 236 ? 8.263 -13.928 -5.217 1.00 90.12 236 GLY A CA 1
ATOM 1815 C C . GLY A 1 236 ? 7.712 -12.800 -4.348 1.00 90.12 236 GLY A C 1
ATOM 1816 O O . GLY A 1 236 ? 7.531 -12.977 -3.146 1.00 90.12 236 GLY A O 1
ATOM 1817 N N . TYR A 1 237 ? 7.476 -11.629 -4.946 1.00 93.44 237 TYR A N 1
ATOM 1818 C CA . TYR A 1 237 ? 6.758 -10.538 -4.304 1.00 93.44 237 TYR A CA 1
ATOM 1819 C C . TYR A 1 237 ? 5.359 -11.000 -3.892 1.00 93.44 237 TYR A C 1
ATOM 1821 O O . TYR A 1 237 ? 4.584 -11.460 -4.733 1.00 93.44 237 TYR A O 1
ATOM 1829 N N . ASP A 1 238 ? 5.019 -10.835 -2.617 1.00 93.62 238 ASP A N 1
ATOM 1830 C CA . ASP A 1 238 ? 3.694 -11.171 -2.106 1.00 93.62 238 ASP A CA 1
ATOM 1831 C C . ASP A 1 238 ? 2.791 -9.932 -2.065 1.00 93.62 238 ASP A C 1
ATOM 1833 O O . ASP A 1 238 ? 2.898 -9.076 -1.186 1.00 93.62 238 ASP A O 1
ATOM 1837 N N . PHE A 1 239 ? 1.856 -9.853 -3.012 1.00 93.81 239 PHE A N 1
ATOM 1838 C CA . PHE A 1 239 ? 0.845 -8.793 -3.062 1.00 93.81 239 PHE A CA 1
ATOM 1839 C C . PHE A 1 239 ? -0.153 -8.840 -1.890 1.00 93.81 239 PHE A C 1
ATOM 1841 O O . PHE A 1 239 ? -0.826 -7.842 -1.615 1.00 93.81 239 PHE A O 1
ATOM 1848 N N . ASN A 1 240 ? -0.232 -9.968 -1.179 1.00 94.12 240 ASN A N 1
ATOM 1849 C CA . ASN A 1 240 ? -1.092 -10.164 -0.013 1.00 94.12 240 ASN A CA 1
ATOM 1850 C C . ASN A 1 240 ? -0.359 -9.948 1.315 1.00 94.12 240 ASN A C 1
ATOM 1852 O O . ASN A 1 240 ? -0.987 -10.057 2.369 1.00 94.12 240 ASN A O 1
ATOM 1856 N N . ALA A 1 241 ? 0.933 -9.602 1.287 1.00 94.25 241 ALA A N 1
ATOM 1857 C CA . ALA A 1 241 ? 1.690 -9.314 2.496 1.00 94.25 241 ALA A CA 1
ATOM 1858 C C . ALA A 1 241 ? 1.011 -8.202 3.306 1.00 94.25 241 ALA A C 1
ATOM 1860 O O . ALA A 1 241 ? 0.501 -7.228 2.745 1.00 94.25 241 ALA A O 1
ATOM 1861 N N . GLU A 1 242 ? 1.019 -8.327 4.632 1.00 92.19 242 GLU A N 1
ATOM 1862 C CA . GLU A 1 242 ? 0.381 -7.361 5.532 1.00 92.19 242 GLU A CA 1
ATOM 1863 C C . GLU A 1 242 ? 0.944 -5.944 5.310 1.00 92.19 242 GLU A C 1
ATOM 1865 O O . GLU A 1 242 ? 0.185 -4.992 5.104 1.00 92.19 242 GLU A O 1
ATOM 1870 N N . SER A 1 243 ? 2.276 -5.849 5.217 1.00 93.81 243 SER A N 1
ATOM 1871 C CA . SER A 1 243 ? 3.030 -4.676 4.766 1.00 93.81 243 SER A CA 1
ATOM 1872 C C . SER A 1 243 ? 3.718 -4.964 3.432 1.00 93.81 243 SER A C 1
ATOM 1874 O O . SER A 1 243 ? 4.418 -5.964 3.301 1.00 93.81 243 SER A O 1
ATOM 1876 N N . LEU A 1 244 ? 3.563 -4.065 2.462 1.00 95.50 244 LEU A N 1
ATOM 1877 C CA . LEU A 1 244 ? 4.176 -4.187 1.138 1.00 95.50 244 LEU A CA 1
ATOM 1878 C C . LEU A 1 244 ? 5.645 -3.727 1.124 1.00 95.50 244 LEU A C 1
ATOM 1880 O O . LEU A 1 244 ? 5.977 -2.657 1.641 1.00 95.50 244 LEU A O 1
ATOM 1884 N N . ALA A 1 245 ? 6.510 -4.517 0.484 1.00 94.31 245 ALA A N 1
ATOM 1885 C CA . ALA A 1 245 ? 7.924 -4.194 0.264 1.00 94.31 245 ALA A CA 1
ATOM 1886 C C . ALA A 1 245 ? 8.110 -3.224 -0.915 1.00 94.31 245 ALA A C 1
ATOM 1888 O O . ALA A 1 245 ? 7.264 -3.189 -1.814 1.00 94.31 245 ALA A O 1
ATOM 1889 N N . ASP A 1 246 ? 9.211 -2.470 -0.943 1.00 95.38 246 ASP A N 1
ATOM 1890 C CA . ASP A 1 246 ? 9.601 -1.681 -2.119 1.00 95.38 246 ASP A CA 1
ATOM 1891 C C . ASP A 1 246 ? 10.290 -2.530 -3.199 1.00 95.38 246 ASP A C 1
ATOM 1893 O O . ASP A 1 246 ? 10.767 -3.643 -2.963 1.00 95.38 246 ASP A O 1
ATOM 1897 N N . VAL A 1 247 ? 10.317 -2.002 -4.423 1.00 93.94 247 VAL A N 1
ATOM 1898 C CA . VAL A 1 247 ? 10.916 -2.651 -5.595 1.00 93.94 247 VAL A CA 1
ATOM 1899 C C . VAL A 1 247 ? 11.951 -1.725 -6.212 1.00 93.94 247 VAL A C 1
ATOM 1901 O O . VAL A 1 247 ? 11.693 -0.545 -6.424 1.00 93.94 247 VAL A O 1
ATOM 1904 N N . TYR A 1 248 ? 13.110 -2.278 -6.548 1.00 93.19 248 TYR A N 1
ATOM 1905 C CA . TYR A 1 248 ? 14.204 -1.595 -7.224 1.00 93.19 248 TYR A CA 1
ATOM 1906 C C . TYR A 1 248 ? 14.374 -2.167 -8.626 1.00 93.19 248 TYR A C 1
ATOM 1908 O O . TYR A 1 248 ? 14.448 -3.382 -8.803 1.00 93.19 248 TYR A O 1
ATOM 1916 N N . ILE A 1 249 ? 14.445 -1.281 -9.613 1.00 91.44 249 ILE A N 1
ATOM 1917 C CA . ILE A 1 249 ? 14.580 -1.612 -11.024 1.00 91.44 249 ILE A CA 1
ATOM 1918 C C . ILE A 1 249 ? 15.805 -0.893 -11.586 1.00 91.44 249 ILE A C 1
ATOM 1920 O O . ILE A 1 249 ? 15.866 0.335 -11.598 1.00 91.44 249 ILE A O 1
ATOM 1924 N N . GLY A 1 250 ? 16.763 -1.652 -12.096 1.00 90.56 250 GLY A N 1
ATOM 1925 C CA . GLY A 1 250 ? 17.786 -1.164 -13.008 1.00 90.56 250 GLY A CA 1
ATOM 1926 C C . GLY A 1 250 ? 17.312 -1.304 -14.455 1.00 90.56 250 GLY A C 1
ATOM 1927 O O . GLY A 1 250 ? 16.861 -2.375 -14.855 1.00 90.56 250 GLY A O 1
ATOM 1928 N N . LEU A 1 251 ? 17.393 -0.249 -15.259 1.00 89.62 251 LEU A N 1
ATOM 1929 C CA . LEU A 1 251 ? 17.048 -0.278 -16.679 1.00 89.62 251 LEU A CA 1
ATOM 1930 C C . LEU A 1 251 ? 18.285 -0.018 -17.534 1.00 89.62 251 LEU A C 1
ATOM 1932 O O . LEU A 1 251 ? 18.934 1.014 -17.401 1.00 89.62 251 LEU A O 1
ATOM 1936 N N . ASP A 1 252 ? 18.557 -0.922 -18.467 1.00 86.69 252 ASP A N 1
ATOM 1937 C CA . ASP A 1 252 ? 19.457 -0.699 -19.595 1.00 86.69 252 ASP A CA 1
ATOM 1938 C C . ASP A 1 252 ? 18.610 -0.700 -20.871 1.00 86.69 252 ASP A C 1
ATOM 1940 O O . ASP A 1 252 ? 18.249 -1.745 -21.423 1.00 86.69 252 ASP A O 1
ATOM 1944 N N . ILE A 1 253 ? 18.243 0.502 -21.315 1.00 80.88 253 ILE A N 1
ATOM 1945 C CA . ILE A 1 253 ? 17.374 0.689 -22.482 1.00 80.88 253 ILE A CA 1
ATOM 1946 C C . ILE A 1 253 ? 18.090 0.288 -23.775 1.00 80.88 253 ILE A C 1
ATOM 1948 O O . ILE A 1 253 ? 17.451 -0.252 -24.680 1.00 80.88 253 ILE A O 1
ATOM 1952 N N . VAL A 1 254 ? 19.407 0.501 -23.857 1.00 79.38 254 VAL A N 1
ATOM 1953 C CA . VAL A 1 254 ? 20.204 0.196 -25.053 1.00 79.38 254 VAL A CA 1
ATOM 1954 C C . VAL A 1 254 ? 20.237 -1.309 -25.291 1.00 79.38 254 VAL A C 1
ATOM 1956 O O . VAL A 1 254 ? 19.987 -1.764 -26.407 1.00 79.38 254 VAL A O 1
ATOM 1959 N N . SER A 1 255 ? 20.489 -2.097 -24.241 1.00 80.19 255 SER A N 1
ATOM 1960 C CA . SER A 1 255 ? 20.499 -3.559 -24.340 1.00 80.19 255 SER A CA 1
ATOM 1961 C C . SER A 1 255 ? 19.132 -4.215 -24.113 1.00 80.19 255 SER A C 1
ATOM 1963 O O . SER A 1 255 ? 19.031 -5.442 -24.188 1.00 80.19 255 SER A O 1
ATOM 1965 N N . ARG A 1 256 ? 18.077 -3.415 -23.888 1.00 82.50 256 ARG A N 1
ATOM 1966 C CA . ARG A 1 256 ? 16.706 -3.856 -23.575 1.00 82.50 256 ARG A CA 1
ATOM 1967 C C . ARG A 1 256 ? 16.662 -4.832 -22.401 1.00 82.50 256 ARG A C 1
ATOM 1969 O O . ARG A 1 256 ? 15.998 -5.868 -22.466 1.00 82.50 256 ARG A O 1
ATOM 1976 N N . LYS A 1 257 ? 17.378 -4.511 -21.326 1.00 85.00 257 LYS A N 1
ATOM 1977 C CA . LYS A 1 257 ? 17.409 -5.314 -20.102 1.00 85.00 257 LYS A CA 1
ATOM 1978 C C . LYS A 1 257 ? 16.824 -4.545 -18.934 1.00 85.00 257 LYS A C 1
ATOM 1980 O O . LYS A 1 257 ? 17.086 -3.359 -18.760 1.00 85.00 257 LYS A O 1
ATOM 1985 N N . ALA A 1 258 ? 16.062 -5.255 -18.118 1.00 82.00 258 ALA A N 1
ATOM 1986 C CA . ALA A 1 258 ? 15.618 -4.792 -16.817 1.00 82.00 258 ALA A CA 1
ATOM 1987 C C . ALA A 1 258 ? 16.194 -5.708 -15.744 1.00 82.00 258 ALA A C 1
ATOM 1989 O O . ALA A 1 258 ? 16.196 -6.928 -15.892 1.00 82.00 258 ALA A O 1
ATOM 1990 N N . PHE A 1 259 ? 16.669 -5.116 -14.666 1.00 85.31 259 PHE A N 1
ATOM 1991 C CA . PHE A 1 259 ? 17.198 -5.796 -13.505 1.00 85.31 259 PHE A CA 1
ATOM 1992 C C . PHE A 1 259 ? 16.271 -5.471 -12.346 1.00 85.31 259 PHE A C 1
ATOM 1994 O O . PHE A 1 259 ? 15.973 -4.301 -12.132 1.00 85.31 259 PHE A O 1
ATOM 2001 N N . ILE A 1 260 ? 15.720 -6.476 -11.673 1.00 85.06 260 ILE A N 1
ATOM 2002 C CA . ILE A 1 260 ? 14.705 -6.250 -10.638 1.00 85.06 260 ILE A CA 1
ATOM 2003 C C . ILE A 1 260 ? 15.139 -6.915 -9.342 1.00 85.06 260 ILE A C 1
ATOM 2005 O O . ILE A 1 260 ? 15.543 -8.081 -9.330 1.00 85.06 260 ILE A O 1
ATOM 2009 N N . ARG A 1 261 ? 15.003 -6.158 -8.253 1.00 86.69 261 ARG A N 1
ATOM 2010 C CA . ARG A 1 261 ? 15.273 -6.564 -6.877 1.00 86.69 261 ARG A CA 1
ATOM 2011 C C . ARG A 1 261 ? 14.138 -6.095 -5.969 1.00 86.69 261 ARG A C 1
ATOM 2013 O O . ARG A 1 261 ? 13.640 -4.982 -6.118 1.00 86.69 261 ARG A O 1
ATOM 2020 N N . ILE A 1 262 ? 13.756 -6.926 -5.009 1.00 82.00 262 ILE A N 1
ATOM 2021 C CA . ILE A 1 262 ? 12.790 -6.574 -3.960 1.00 82.00 262 ILE A CA 1
ATOM 2022 C C . ILE A 1 262 ? 13.571 -6.123 -2.720 1.00 82.00 262 ILE A C 1
ATOM 2024 O O . ILE A 1 262 ? 14.670 -6.616 -2.465 1.00 82.00 262 ILE A O 1
ATOM 2028 N N . GLU A 1 263 ? 13.056 -5.130 -1.996 1.00 80.75 263 GLU A N 1
ATOM 2029 C CA . GLU A 1 263 ? 13.646 -4.668 -0.736 1.00 80.75 263 GLU A CA 1
ATOM 2030 C C . GLU A 1 263 ? 13.915 -5.845 0.223 1.00 80.75 263 GLU A C 1
ATOM 2032 O O . GLU A 1 263 ? 13.147 -6.803 0.272 1.00 80.75 263 GLU A O 1
ATOM 2037 N N . GLU A 1 264 ? 15.028 -5.778 0.962 1.00 65.75 264 GLU A N 1
ATOM 2038 C CA . GLU A 1 264 ? 15.508 -6.822 1.890 1.00 65.75 264 GLU A CA 1
ATOM 2039 C C . GLU A 1 264 ? 15.980 -8.139 1.247 1.00 65.75 264 GLU A C 1
ATOM 2041 O O . GLU A 1 264 ? 16.292 -9.091 1.962 1.00 65.75 264 GLU A O 1
ATOM 2046 N N . TRP A 1 265 ? 16.064 -8.223 -0.085 1.00 65.56 265 TRP A N 1
ATOM 2047 C CA . TRP A 1 265 ? 16.532 -9.429 -0.772 1.00 65.56 265 TRP A CA 1
ATOM 2048 C C . TRP A 1 265 ? 17.940 -9.272 -1.357 1.00 65.56 265 TRP A C 1
ATOM 2050 O O . TRP A 1 265 ? 18.263 -8.274 -2.005 1.00 65.56 265 TRP A O 1
ATOM 2060 N N . ASP A 1 266 ? 18.759 -10.314 -1.191 1.00 61.97 266 ASP A N 1
ATOM 2061 C CA . ASP A 1 266 ? 20.180 -10.332 -1.578 1.00 61.97 266 ASP A CA 1
ATOM 2062 C C . ASP A 1 266 ? 20.439 -10.731 -3.045 1.00 61.97 266 ASP A C 1
ATOM 2064 O O . ASP A 1 266 ? 21.589 -10.930 -3.443 1.00 61.97 266 ASP A O 1
ATOM 2068 N N . PHE A 1 267 ? 19.400 -10.876 -3.874 1.00 60.03 267 PHE A N 1
ATOM 2069 C CA . PHE A 1 267 ? 19.551 -11.304 -5.266 1.00 60.03 267 PHE A CA 1
ATOM 2070 C C . PHE A 1 267 ? 18.717 -10.474 -6.245 1.00 60.03 267 PHE A C 1
ATOM 2072 O O . PHE A 1 267 ? 17.669 -9.922 -5.914 1.00 60.03 267 PHE A O 1
ATOM 2079 N N . GLU A 1 268 ? 19.200 -10.414 -7.482 1.00 73.44 268 GLU A N 1
ATOM 2080 C CA . GLU A 1 268 ? 18.616 -9.665 -8.591 1.00 73.44 268 GLU A CA 1
ATOM 2081 C C . GLU A 1 268 ? 18.423 -10.600 -9.789 1.00 73.44 268 GLU A C 1
ATOM 2083 O O . GLU A 1 268 ? 19.239 -11.496 -10.028 1.00 73.44 268 GLU A O 1
ATOM 2088 N N . LYS A 1 269 ? 17.343 -10.401 -10.552 1.00 77.69 269 LYS A N 1
ATOM 2089 C CA . LYS A 1 269 ? 17.074 -11.161 -11.781 1.00 77.69 269 LYS A CA 1
ATOM 2090 C C . LYS A 1 269 ? 17.016 -10.232 -12.986 1.00 77.69 269 LYS A C 1
ATOM 2092 O O . LYS A 1 269 ? 16.512 -9.114 -12.904 1.00 77.69 269 LYS A O 1
ATOM 2097 N N . ILE A 1 270 ? 17.539 -10.729 -14.105 1.00 79.44 270 ILE A N 1
ATOM 2098 C CA . ILE A 1 270 ? 17.613 -10.013 -15.379 1.00 79.44 270 ILE A CA 1
ATOM 2099 C C . ILE A 1 270 ? 16.459 -10.462 -16.271 1.00 79.44 270 ILE A C 1
ATOM 2101 O O . ILE A 1 270 ? 16.256 -11.657 -16.490 1.00 79.44 270 ILE A O 1
ATOM 2105 N N . PHE A 1 271 ? 15.756 -9.491 -16.834 1.00 81.69 271 PHE A N 1
ATOM 2106 C CA . PHE A 1 271 ? 14.637 -9.666 -17.744 1.00 81.69 271 PHE A CA 1
ATOM 2107 C C . PHE A 1 271 ? 14.904 -8.942 -19.061 1.00 81.69 271 PHE A C 1
ATOM 2109 O O . PHE A 1 271 ? 15.589 -7.920 -19.097 1.00 81.69 271 PHE A O 1
ATOM 2116 N N . VAL A 1 272 ? 14.344 -9.468 -20.148 1.00 75.31 272 VAL A N 1
ATOM 2117 C CA . VAL A 1 272 ? 14.369 -8.814 -21.462 1.00 75.31 272 VAL A CA 1
ATOM 2118 C C . VAL A 1 272 ? 13.141 -7.919 -21.588 1.00 75.31 272 VAL A C 1
ATOM 2120 O O . VAL A 1 272 ? 12.042 -8.290 -21.176 1.00 75.31 272 VAL A O 1
ATOM 2123 N N . ILE A 1 273 ? 13.338 -6.726 -22.134 1.00 75.69 273 ILE A N 1
ATOM 2124 C CA . ILE A 1 273 ? 12.282 -5.758 -22.409 1.00 75.69 273 ILE A CA 1
ATOM 2125 C C . ILE A 1 273 ? 11.805 -5.959 -23.852 1.00 75.69 273 ILE A C 1
ATOM 2127 O O . ILE A 1 273 ? 12.628 -6.022 -24.772 1.00 75.69 273 ILE A O 1
ATOM 2131 N N . PHE A 1 274 ? 10.488 -6.051 -24.038 1.00 70.44 274 PHE A N 1
ATOM 2132 C CA . PHE A 1 274 ? 9.852 -6.304 -25.332 1.00 70.44 274 PHE A CA 1
ATOM 2133 C C . PHE A 1 274 ? 9.252 -5.032 -25.931 1.00 70.44 274 PHE A C 1
ATOM 2135 O O . PHE A 1 274 ? 8.658 -4.230 -25.169 1.00 70.44 274 PHE A O 1
#

Radius of gyration: 28.59 Å; chains: 1; bounding box: 56×32×127 Å

pLDDT: mean 84.92, std 15.28, range [39.12, 98.0]

Secondary structure (DSSP, 8-state):
----------------------TTSPEEEEEE-TTGGGSHHHHHTTT-EEEEEEE-SS-EEEEEEEGGG--SEEEEEE-SEEEEEEEEEETTGGGGGBPPTBPPPP--EEEEEEEEE-SSEEEEE---EE-EEEEEEEETT--S--TT---GGGGEEEEEEEEEEEE-TTT-PEEEEEEEEEPPPPPTTS-EEEEEE--SSS--EEEEEE-----TT----S-EEE-HHHHHHHHT--TT-SSPPPEEEEEETTTTEEEEEETT-S--EEEE--